Protein AF-A0A9E8SNT6-F1 (afdb_monomer_lite)

Sequence (184 aa):
MKIAIAFIGVIFMVTSCISKSTNTSATDSSVKSVKPQARSYIMYTDIEPDIDPFIEVKGITEKDIRHLFEKMLVADQQYRDSLYNGNKNNEAFYSKKISVNDEANLIILDKIVQEFGWPEISVFGAKAAETSWLIVWHQRGRRHILCKYFDLMESAVARKEMNAASFNHIKVAVEQLSPDQIAY

Radius of gyration: 20.11 Å; chains: 1; bounding box: 39×75×56 Å

Secondary structure (DSSP, 8-state):
------------------------------------THHHHGGG-SS--SS-TT---TT--HHHHHHHHHHHHHHHHTTHHHHHHS-GGGHHHHHHHHHHHHHHHHHHHHHHHHHH-S--HHHH-HHHHHHHHHHHHHTTT-HHHHHHHHHHHHHHHHTTSS-HHHHHHHHHHHHHS-TT----

Organism: NCBI:txid2910158

Structure (mmCIF, N/CA/C/O backbone):
data_AF-A0A9E8SNT6-F1
#
_entry.id   AF-A0A9E8SNT6-F1
#
loop_
_atom_site.group_PDB
_atom_site.id
_atom_site.type_symbol
_atom_site.label_atom_id
_atom_site.label_alt_id
_atom_site.label_comp_id
_atom_site.label_asym_id
_atom_site.label_entity_id
_atom_site.label_seq_id
_atom_site.pdbx_PDB_ins_code
_atom_site.Cartn_x
_atom_site.Cartn_y
_atom_site.Cartn_z
_atom_site.occupancy
_atom_site.B_iso_or_equiv
_atom_site.auth_seq_id
_atom_site.auth_comp_id
_atom_site.auth_asym_id
_atom_site.auth_atom_id
_atom_site.pdbx_PDB_model_num
ATOM 1 N N . MET A 1 1 ? -11.064 -62.447 -11.721 1.00 48.22 1 MET A N 1
ATOM 2 C CA . MET A 1 1 ? -9.878 -61.598 -11.481 1.00 48.22 1 MET A CA 1
ATOM 3 C C . MET A 1 1 ? -10.385 -60.245 -10.985 1.00 48.22 1 MET A C 1
ATOM 5 O O . MET A 1 1 ? -11.067 -59.574 -11.745 1.00 48.22 1 MET A O 1
ATOM 9 N N . LYS A 1 2 ? -10.224 -59.913 -9.695 1.00 42.22 2 LYS A N 1
ATOM 10 C CA . LYS A 1 2 ? -10.738 -58.660 -9.103 1.00 42.22 2 LYS A CA 1
ATOM 11 C C . LYS A 1 2 ? -9.611 -57.626 -9.105 1.00 42.22 2 LYS A C 1
ATOM 13 O O . LYS A 1 2 ? -8.595 -57.854 -8.460 1.00 42.22 2 LYS A O 1
ATOM 18 N N . ILE A 1 3 ? -9.779 -56.535 -9.848 1.00 44.25 3 ILE A N 1
ATOM 19 C CA . ILE A 1 3 ? -8.838 -55.410 -9.871 1.00 44.25 3 ILE A CA 1
ATOM 20 C C . ILE A 1 3 ? -9.193 -54.505 -8.691 1.00 44.25 3 ILE A C 1
ATOM 22 O O . ILE A 1 3 ? -10.263 -53.900 -8.670 1.00 44.25 3 ILE A O 1
ATOM 26 N N . ALA A 1 4 ? -8.321 -54.462 -7.686 1.00 48.59 4 ALA A N 1
ATOM 27 C CA . ALA A 1 4 ? -8.410 -53.503 -6.596 1.00 48.59 4 ALA A CA 1
ATOM 28 C C . ALA A 1 4 ? -7.788 -52.181 -7.064 1.00 48.59 4 ALA A C 1
ATOM 30 O O . ALA A 1 4 ? -6.590 -52.117 -7.335 1.00 48.59 4 ALA A O 1
ATOM 31 N N . ILE A 1 5 ? -8.608 -51.139 -7.189 1.00 49.25 5 ILE A N 1
ATOM 32 C CA . ILE A 1 5 ? -8.147 -49.777 -7.465 1.00 49.25 5 ILE A CA 1
ATOM 33 C C . ILE A 1 5 ? -7.774 -49.154 -6.119 1.00 49.25 5 ILE A C 1
ATOM 35 O O . ILE A 1 5 ? -8.644 -48.855 -5.302 1.00 49.25 5 ILE A O 1
ATOM 39 N N . ALA A 1 6 ? -6.475 -49.005 -5.873 1.00 51.78 6 ALA A N 1
ATOM 40 C CA . ALA A 1 6 ? -5.959 -48.292 -4.715 1.00 51.78 6 ALA A CA 1
ATOM 41 C C . ALA A 1 6 ? -6.064 -46.780 -4.966 1.00 51.78 6 ALA A C 1
ATOM 43 O O . ALA A 1 6 ? -5.367 -46.232 -5.818 1.00 51.78 6 ALA A O 1
ATOM 44 N N . PHE A 1 7 ? -6.944 -46.106 -4.225 1.00 49.66 7 PHE A N 1
ATOM 45 C CA . PHE A 1 7 ? -6.980 -44.647 -4.160 1.00 49.66 7 PHE A CA 1
ATOM 46 C C . PHE A 1 7 ? -5.803 -44.160 -3.310 1.00 49.66 7 PHE A C 1
ATOM 48 O O . PHE A 1 7 ? -5.824 -44.256 -2.084 1.00 49.66 7 PHE A O 1
ATOM 55 N N . ILE A 1 8 ? -4.769 -43.635 -3.963 1.00 54.78 8 ILE A N 1
ATOM 56 C CA . ILE A 1 8 ? -3.711 -42.872 -3.299 1.00 54.78 8 ILE A CA 1
ATOM 57 C C . ILE A 1 8 ? -4.274 -41.469 -3.060 1.00 54.78 8 ILE A C 1
ATOM 59 O O . ILE A 1 8 ? -4.281 -40.622 -3.951 1.00 54.78 8 ILE A O 1
ATOM 63 N N . GLY A 1 9 ? -4.814 -41.247 -1.862 1.00 41.91 9 GLY A N 1
ATOM 64 C CA . GLY A 1 9 ? -5.204 -39.919 -1.403 1.00 41.91 9 GLY A CA 1
ATOM 65 C C . GLY A 1 9 ? -3.958 -39.076 -1.151 1.00 41.91 9 GLY A C 1
ATOM 66 O O . GLY A 1 9 ? -3.258 -39.283 -0.164 1.00 41.91 9 GLY A O 1
ATOM 67 N N . VAL A 1 10 ? -3.672 -38.130 -2.044 1.00 51.41 10 VAL A N 1
ATOM 68 C CA . VAL A 1 10 ? -2.648 -37.105 -1.819 1.00 51.41 10 VAL A CA 1
ATOM 69 C C . VAL A 1 10 ? -3.236 -36.072 -0.859 1.00 51.41 10 VAL A C 1
ATOM 71 O O . VAL A 1 10 ? -4.054 -35.240 -1.247 1.00 51.41 10 VAL A O 1
ATOM 74 N N . ILE A 1 11 ? -2.852 -36.149 0.416 1.00 47.44 11 ILE A N 1
ATOM 75 C CA . ILE A 1 11 ? -3.156 -35.117 1.412 1.00 47.44 11 ILE A CA 1
ATOM 76 C C . ILE A 1 11 ? -2.253 -33.918 1.105 1.00 47.44 11 ILE A C 1
ATOM 78 O O . ILE A 1 11 ? -1.073 -33.914 1.453 1.00 47.44 11 ILE A O 1
ATOM 82 N N . PHE A 1 12 ? -2.798 -32.902 0.436 1.00 42.75 12 PHE A N 1
ATOM 83 C CA . PHE A 1 12 ? -2.152 -31.597 0.332 1.00 42.75 12 PHE A CA 1
ATOM 84 C C . PHE A 1 12 ? -2.195 -30.928 1.709 1.00 42.75 12 PHE A C 1
ATOM 86 O O . PHE A 1 12 ? -3.215 -30.382 2.126 1.00 42.75 12 PHE A O 1
ATOM 93 N N . MET A 1 13 ? -1.082 -31.005 2.438 1.00 44.78 13 MET A N 1
ATOM 94 C CA . MET A 1 13 ? -0.844 -30.199 3.633 1.00 44.78 13 MET A CA 1
ATOM 95 C C . MET A 1 13 ? -0.729 -28.737 3.191 1.00 44.78 13 MET A C 1
ATOM 97 O O . MET A 1 13 ? 0.344 -28.280 2.803 1.00 44.78 13 MET A O 1
ATOM 101 N N . VAL A 1 14 ? -1.843 -28.003 3.205 1.00 50.62 14 VAL A N 1
ATOM 102 C CA . VAL A 1 14 ? -1.821 -26.549 3.039 1.00 50.62 14 VAL A CA 1
ATOM 103 C C . VAL A 1 14 ? -1.159 -25.993 4.294 1.00 50.62 14 VAL A C 1
ATOM 105 O O . VAL A 1 14 ? -1.788 -25.886 5.347 1.00 50.62 14 VAL A O 1
ATOM 108 N N . THR A 1 15 ? 0.138 -25.696 4.217 1.00 58.16 15 THR A N 1
ATOM 109 C CA . THR A 1 15 ? 0.842 -24.960 5.268 1.00 58.16 15 THR A CA 1
ATOM 110 C C . THR A 1 15 ? 0.203 -23.580 5.345 1.00 58.16 15 THR A C 1
ATOM 112 O O . THR A 1 15 ? 0.517 -22.677 4.565 1.00 58.16 15 THR A O 1
ATOM 115 N N . SER A 1 16 ? -0.775 -23.467 6.240 1.00 64.88 16 SER A N 1
ATOM 116 C CA . SER A 1 16 ? -1.484 -22.230 6.541 1.00 64.88 16 SER A CA 1
ATOM 117 C C . SER A 1 16 ? -0.459 -21.168 6.939 1.00 64.88 16 SER A C 1
ATOM 119 O O . SER A 1 16 ? 0.622 -21.513 7.425 1.00 64.88 16 SER A O 1
ATOM 121 N N . CYS A 1 17 ? -0.754 -19.886 6.714 1.00 73.56 17 CYS A N 1
ATOM 122 C CA . CYS A 1 17 ? 0.030 -18.798 7.295 1.00 73.56 17 CYS A CA 1
ATOM 123 C C . CYS A 1 17 ? -0.090 -18.899 8.827 1.00 73.56 17 CYS A C 1
ATOM 125 O O . CYS A 1 17 ? -0.918 -18.239 9.434 1.00 73.56 17 CYS A O 1
ATOM 127 N N . ILE A 1 18 ? 0.671 -19.789 9.471 1.00 59.47 18 ILE A N 1
ATOM 128 C CA . ILE A 1 18 ? 0.693 -19.905 10.927 1.00 59.47 18 ILE A CA 1
ATOM 129 C C . ILE A 1 18 ? 1.534 -18.732 11.415 1.00 59.47 18 ILE A C 1
ATOM 131 O O . ILE A 1 18 ? 2.744 -18.844 11.619 1.00 59.47 18 ILE A O 1
ATOM 135 N N . SER A 1 19 ? 0.887 -17.579 11.557 1.00 50.50 19 SER A N 1
ATOM 136 C CA . SER A 1 19 ? 1.432 -16.476 12.324 1.00 50.50 19 SER A CA 1
ATOM 137 C C . SER A 1 19 ? 1.488 -16.939 13.777 1.00 50.50 19 SER A C 1
ATOM 139 O O . SER A 1 19 ? 0.461 -17.144 14.426 1.00 50.50 19 SER A O 1
ATOM 141 N N . LYS A 1 20 ? 2.691 -17.176 14.311 1.00 40.56 20 LYS A N 1
ATOM 142 C CA . LYS A 1 20 ? 2.868 -17.306 15.761 1.00 40.56 20 LYS A CA 1
ATOM 143 C C . LYS A 1 20 ? 2.614 -15.926 16.370 1.00 40.56 20 LYS A C 1
ATOM 145 O O . LYS A 1 20 ? 3.550 -15.173 16.608 1.00 40.56 20 LYS A O 1
ATOM 150 N N . SER A 1 21 ? 1.348 -15.596 16.604 1.00 38.59 21 SER A N 1
ATOM 151 C CA . SER A 1 21 ? 0.960 -14.465 17.439 1.00 38.59 21 SER A CA 1
ATOM 152 C C . SER A 1 21 ? 1.339 -14.791 18.884 1.00 3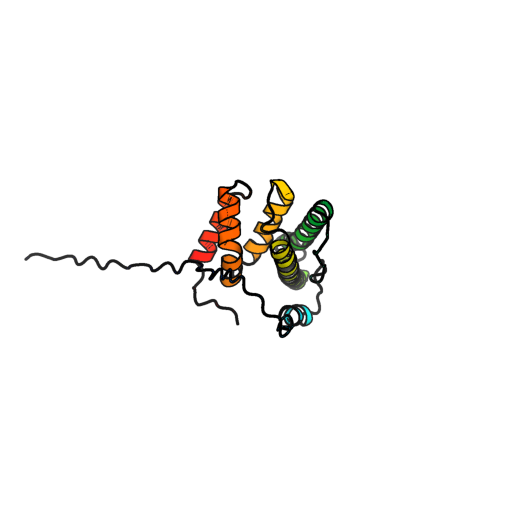8.59 21 SER A C 1
ATOM 154 O O . SER A 1 21 ? 0.591 -15.423 19.629 1.00 38.59 21 SER A O 1
ATOM 156 N N . THR A 1 22 ? 2.560 -14.438 19.279 1.00 35.16 22 THR A N 1
ATOM 157 C CA . THR A 1 22 ? 2.965 -14.441 20.684 1.00 35.16 22 THR A CA 1
ATOM 158 C C . THR A 1 22 ? 2.510 -13.140 21.324 1.00 35.16 22 THR A C 1
ATOM 160 O O . THR 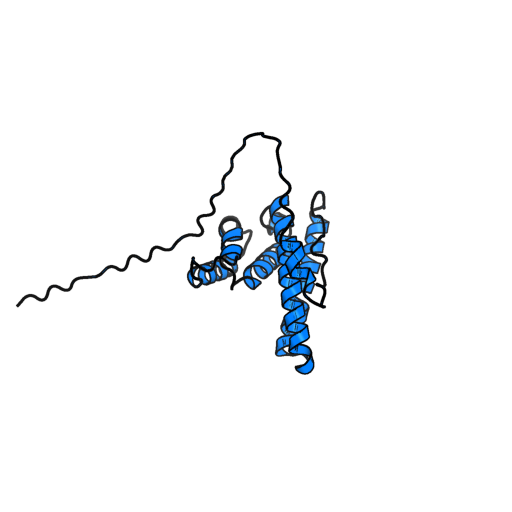A 1 22 ? 3.264 -12.172 21.389 1.00 35.16 22 THR A O 1
ATOM 163 N N . ASN A 1 23 ? 1.280 -13.131 21.835 1.00 38.69 23 ASN A N 1
ATOM 164 C CA . ASN A 1 23 ? 0.907 -12.219 22.910 1.00 38.69 23 ASN A CA 1
ATOM 165 C C . ASN A 1 23 ? 1.538 -12.733 24.210 1.00 38.69 23 ASN A C 1
ATOM 167 O O . ASN A 1 23 ? 0.916 -13.484 24.958 1.00 38.69 23 ASN A O 1
ATOM 171 N N . THR A 1 24 ? 2.781 -12.333 24.477 1.00 34.69 24 THR A N 1
ATOM 172 C CA . THR A 1 24 ? 3.388 -12.489 25.803 1.00 34.69 24 THR A CA 1
ATOM 173 C C . THR A 1 24 ? 3.426 -11.122 26.467 1.00 34.69 24 THR A C 1
ATOM 175 O O . THR A 1 24 ? 4.318 -10.315 26.224 1.00 34.69 24 THR A O 1
ATOM 178 N N . SER A 1 25 ? 2.439 -10.871 27.323 1.00 43.44 25 SER A N 1
ATOM 179 C CA . SER A 1 25 ? 2.520 -9.816 28.324 1.00 43.44 25 SER A CA 1
ATOM 180 C C . SER A 1 25 ? 3.479 -10.287 29.418 1.00 43.44 25 SER A C 1
ATOM 182 O O . SER A 1 25 ? 3.097 -11.064 30.288 1.00 43.44 25 SER A O 1
ATOM 184 N N . ALA A 1 26 ? 4.736 -9.857 29.349 1.00 37.62 26 ALA A N 1
ATOM 185 C CA . ALA A 1 26 ? 5.679 -9.926 30.457 1.00 37.62 26 ALA A CA 1
ATOM 186 C C . ALA A 1 26 ? 6.667 -8.763 30.337 1.00 37.62 26 ALA A C 1
ATOM 188 O O . ALA A 1 26 ? 7.419 -8.645 29.373 1.00 37.62 26 ALA A O 1
ATOM 189 N N . THR A 1 27 ? 6.616 -7.886 31.332 1.00 48.53 27 THR A N 1
ATOM 190 C CA . THR A 1 27 ? 7.602 -6.851 31.624 1.00 48.53 27 THR A CA 1
ATOM 191 C C . THR A 1 27 ? 8.991 -7.466 31.769 1.00 48.53 27 THR A C 1
ATOM 193 O O . THR A 1 27 ? 9.251 -8.127 32.771 1.00 48.53 27 THR A O 1
ATOM 196 N N . ASP A 1 28 ? 9.890 -7.198 30.824 1.00 37.09 28 ASP A N 1
ATOM 197 C CA . ASP A 1 28 ? 11.314 -7.098 31.134 1.00 37.09 28 ASP A CA 1
ATOM 198 C C . ASP A 1 28 ? 12.020 -6.113 30.193 1.00 37.09 28 ASP A C 1
ATOM 200 O O . ASP A 1 28 ? 11.870 -6.126 28.969 1.00 37.09 28 ASP A O 1
ATOM 204 N N . SER A 1 29 ? 12.754 -5.198 30.812 1.00 47.91 29 SER A N 1
ATOM 205 C CA . SER A 1 29 ? 13.362 -4.028 30.195 1.00 47.91 29 SER A CA 1
ATOM 206 C C . SER A 1 29 ? 14.777 -4.379 29.760 1.00 47.91 29 SER A C 1
ATOM 208 O O . SER A 1 29 ? 15.733 -4.181 30.499 1.00 47.91 29 SER A O 1
ATOM 210 N N . SER A 1 30 ? 14.921 -4.910 28.548 1.00 43.66 30 SER A N 1
ATOM 211 C CA . SER A 1 30 ? 16.228 -5.114 27.912 1.00 43.66 30 SER A CA 1
ATOM 212 C C . SER A 1 30 ? 16.068 -5.226 26.390 1.00 43.66 30 SER A C 1
ATOM 214 O O . SER A 1 30 ? 16.390 -6.242 25.767 1.00 43.66 30 SER A O 1
ATOM 216 N N . VAL A 1 31 ? 15.558 -4.165 25.760 1.00 38.88 31 VAL A N 1
ATOM 217 C CA . VAL A 1 31 ? 15.515 -4.064 24.296 1.00 38.88 31 VAL A CA 1
ATOM 218 C C . VAL A 1 31 ? 16.928 -3.780 23.786 1.00 38.88 31 VAL A C 1
ATOM 220 O O . VAL A 1 31 ? 17.384 -2.638 23.743 1.00 38.88 31 VAL A O 1
ATOM 223 N N . LYS A 1 32 ? 17.639 -4.832 23.369 1.00 38.97 32 LYS A N 1
ATOM 224 C CA . LYS A 1 32 ? 18.751 -4.677 22.426 1.00 38.97 32 LYS A CA 1
ATOM 225 C C . LYS A 1 32 ? 18.151 -4.145 21.128 1.00 38.97 32 LYS A C 1
ATOM 227 O O . LYS A 1 32 ? 17.368 -4.841 20.488 1.00 38.97 32 LYS A O 1
ATOM 232 N N . SER A 1 33 ? 18.487 -2.908 20.764 1.00 38.91 33 SER A N 1
ATOM 233 C CA . SER A 1 33 ? 18.000 -2.283 19.536 1.00 38.91 33 SER A CA 1
ATOM 234 C C . SER A 1 33 ? 18.447 -3.110 18.328 1.00 38.91 33 SER A C 1
ATOM 236 O O . SER A 1 33 ? 19.618 -3.083 17.935 1.00 38.91 33 SER A O 1
ATOM 238 N N . VAL A 1 34 ? 17.519 -3.852 17.735 1.00 40.34 34 VAL A N 1
ATOM 239 C CA . VAL A 1 34 ? 17.696 -4.423 16.403 1.00 40.34 34 VAL A CA 1
ATOM 240 C C . VAL A 1 34 ? 17.711 -3.237 15.439 1.00 40.34 34 VAL A C 1
ATOM 242 O O . VAL A 1 34 ? 16.699 -2.567 15.251 1.00 40.34 34 VAL A O 1
ATOM 245 N N . LYS A 1 35 ? 18.887 -2.904 14.893 1.00 39.03 35 LYS A N 1
ATOM 246 C CA . LYS A 1 35 ? 19.004 -1.872 13.854 1.00 39.03 35 LYS A CA 1
ATOM 247 C C . LYS A 1 35 ? 18.182 -2.311 12.627 1.00 39.03 35 LYS A C 1
ATOM 249 O O . LYS A 1 35 ? 18.279 -3.475 12.241 1.00 39.03 35 LYS A O 1
ATOM 254 N N . PRO A 1 36 ? 17.398 -1.417 12.002 1.00 42.53 36 PRO A N 1
ATOM 255 C CA . PRO A 1 36 ? 16.439 -1.807 10.976 1.00 42.53 36 PRO A CA 1
ATOM 256 C C . PRO A 1 36 ? 17.147 -2.194 9.670 1.00 42.53 36 PRO A C 1
ATOM 258 O O . PRO A 1 36 ? 17.808 -1.364 9.045 1.00 42.53 36 PRO A O 1
ATOM 261 N N . GLN A 1 37 ? 16.964 -3.446 9.234 1.00 49.28 37 GLN A N 1
ATOM 262 C CA . GLN A 1 37 ? 17.412 -3.971 7.931 1.00 49.28 37 GLN A CA 1
ATOM 263 C C . GLN A 1 37 ? 16.907 -3.133 6.738 1.00 49.28 37 GLN A C 1
ATOM 265 O O . GLN A 1 37 ? 17.594 -3.045 5.720 1.00 49.28 37 GLN A O 1
ATOM 270 N N . ALA A 1 38 ? 15.769 -2.444 6.885 1.00 45.94 38 ALA A N 1
ATOM 271 C CA . ALA A 1 38 ? 15.159 -1.607 5.848 1.00 45.94 38 ALA A CA 1
ATOM 272 C C . ALA A 1 38 ? 16.062 -0.462 5.347 1.00 45.94 38 ALA A C 1
ATOM 274 O O . ALA A 1 38 ? 15.957 -0.057 4.192 1.00 45.94 38 ALA A O 1
ATOM 275 N N . ARG A 1 39 ? 17.002 0.029 6.174 1.00 46.19 39 ARG A N 1
ATOM 276 C CA . ARG A 1 39 ? 17.916 1.114 5.772 1.00 46.19 39 ARG A CA 1
ATOM 277 C C . ARG A 1 39 ? 18.894 0.686 4.674 1.00 46.19 39 ARG A C 1
ATOM 279 O O . ARG A 1 39 ? 19.404 1.540 3.962 1.00 46.19 39 ARG A O 1
ATOM 286 N N . SER A 1 40 ? 19.169 -0.614 4.551 1.00 47.22 40 SER A N 1
ATOM 287 C CA . SER A 1 40 ? 20.153 -1.116 3.590 1.00 47.22 40 SER A CA 1
ATOM 288 C C . SER A 1 40 ? 19.606 -1.199 2.164 1.00 47.22 40 SER A C 1
ATOM 290 O O . SER A 1 40 ? 20.334 -0.861 1.246 1.00 47.22 40 SER A O 1
ATOM 292 N N . TYR A 1 41 ? 18.335 -1.562 1.954 1.00 51.00 41 TYR A N 1
ATOM 293 C CA . TYR A 1 41 ? 17.828 -1.861 0.606 1.00 51.00 41 TYR A CA 1
ATOM 294 C C . TYR A 1 41 ? 17.548 -0.607 -0.238 1.00 51.00 41 TYR A C 1
ATOM 296 O O . TYR A 1 41 ? 17.859 -0.576 -1.425 1.00 51.00 41 TYR A O 1
ATOM 304 N N . ILE A 1 42 ? 17.038 0.462 0.384 1.00 54.12 42 ILE A N 1
ATOM 305 C CA . ILE A 1 42 ? 16.725 1.727 -0.308 1.00 54.12 42 ILE A CA 1
ATOM 306 C C . ILE A 1 42 ? 18.003 2.510 -0.669 1.00 54.12 42 ILE A C 1
ATOM 308 O O . ILE A 1 42 ? 17.999 3.329 -1.580 1.00 54.12 42 ILE A O 1
ATOM 312 N N . MET A 1 43 ? 19.133 2.236 -0.006 1.00 50.03 43 MET A N 1
ATOM 313 C CA . MET A 1 43 ? 20.366 3.013 -0.186 1.00 50.03 43 MET A CA 1
ATOM 314 C C . MET A 1 43 ? 21.222 2.589 -1.397 1.00 50.03 43 MET A C 1
ATOM 316 O O . MET A 1 43 ? 22.184 3.281 -1.718 1.00 50.03 43 MET A O 1
ATOM 320 N N . TYR A 1 44 ? 20.898 1.479 -2.075 1.00 53.06 44 TYR A N 1
ATOM 321 C CA . TYR A 1 44 ? 21.673 0.965 -3.222 1.00 53.06 44 TYR A CA 1
ATOM 322 C C . TYR A 1 44 ? 21.107 1.351 -4.594 1.00 53.06 44 TYR A C 1
ATOM 324 O O . TYR A 1 44 ? 21.607 0.900 -5.625 1.00 53.06 44 TYR A O 1
ATOM 332 N N . THR A 1 45 ? 20.071 2.186 -4.639 1.00 64.06 45 THR A N 1
ATOM 333 C CA . THR A 1 45 ? 19.488 2.664 -5.891 1.00 64.06 45 THR A CA 1
ATOM 334 C C . THR A 1 45 ? 19.781 4.148 -6.084 1.00 64.06 45 THR A C 1
ATOM 336 O O . THR A 1 45 ? 19.409 4.946 -5.238 1.00 64.06 45 THR A O 1
ATOM 339 N N . ASP A 1 46 ? 20.324 4.552 -7.240 1.00 85.00 46 ASP A N 1
ATOM 340 C CA . ASP A 1 46 ? 20.463 5.981 -7.631 1.00 85.00 46 ASP A CA 1
ATOM 341 C C . ASP A 1 46 ? 19.122 6.721 -7.832 1.00 85.00 46 ASP A C 1
ATOM 343 O O . ASP A 1 46 ? 19.062 7.776 -8.459 1.00 85.00 46 ASP A O 1
ATOM 347 N N . ILE A 1 47 ? 18.016 6.119 -7.397 1.00 90.00 47 ILE A N 1
ATOM 348 C CA . ILE A 1 47 ? 16.661 6.618 -7.571 1.00 90.00 47 ILE A CA 1
ATOM 349 C C . ILE A 1 47 ? 15.984 6.574 -6.210 1.00 90.00 47 ILE A C 1
ATOM 351 O O . ILE A 1 47 ? 15.904 5.514 -5.590 1.00 90.00 47 ILE A O 1
ATOM 355 N N . GLU A 1 48 ? 15.487 7.725 -5.778 1.00 93.00 48 GLU A N 1
ATOM 356 C CA . GLU A 1 48 ? 14.760 7.885 -4.522 1.00 93.00 48 GLU A CA 1
ATOM 357 C C . GLU A 1 48 ? 13.257 7.600 -4.711 1.00 93.00 48 GLU A C 1
ATOM 359 O O . GLU A 1 48 ? 12.708 7.838 -5.802 1.00 93.00 48 GLU A O 1
ATOM 364 N N . PRO A 1 49 ? 12.565 7.092 -3.674 1.00 95.31 49 PRO A N 1
ATOM 365 C CA . PRO A 1 49 ? 11.110 7.009 -3.682 1.00 95.31 49 PRO A CA 1
ATOM 366 C C . PRO A 1 49 ? 10.476 8.408 -3.651 1.00 95.31 49 PRO A C 1
ATOM 368 O O . PRO A 1 49 ? 11.069 9.359 -3.150 1.00 95.31 49 PRO A O 1
ATOM 371 N N . ASP A 1 50 ? 9.253 8.545 -4.164 1.00 96.50 50 ASP A N 1
ATOM 372 C CA . ASP A 1 50 ? 8.513 9.827 -4.131 1.00 96.50 50 ASP A CA 1
ATOM 373 C C . ASP A 1 50 ? 7.877 10.134 -2.776 1.00 96.50 50 ASP A C 1
ATOM 375 O O . ASP A 1 50 ? 7.321 11.213 -2.565 1.00 96.50 50 ASP A O 1
ATOM 379 N N . ILE A 1 51 ? 7.925 9.168 -1.865 1.00 94.94 51 ILE A N 1
ATOM 380 C CA . ILE A 1 51 ? 7.426 9.290 -0.508 1.00 94.94 51 ILE A CA 1
ATOM 381 C C . ILE A 1 51 ? 8.529 8.891 0.463 1.00 94.94 51 ILE A C 1
ATOM 383 O O . ILE A 1 51 ? 9.218 7.893 0.254 1.00 94.94 51 ILE A O 1
ATOM 387 N N . ASP A 1 52 ? 8.701 9.685 1.519 1.00 95.62 52 ASP A N 1
ATOM 388 C CA . ASP A 1 52 ? 9.706 9.417 2.541 1.00 95.62 52 ASP A CA 1
ATOM 389 C C . ASP A 1 52 ? 9.310 8.169 3.359 1.00 95.62 52 ASP A C 1
ATOM 391 O O . ASP A 1 52 ? 8.336 8.217 4.119 1.00 95.62 52 ASP A O 1
ATOM 395 N N . PRO A 1 53 ? 10.053 7.049 3.259 1.00 94.50 53 PRO A N 1
ATOM 396 C CA . PRO A 1 53 ? 9.752 5.837 4.022 1.00 94.50 53 PRO A CA 1
ATOM 397 C C . PRO A 1 53 ? 9.956 6.028 5.537 1.00 94.50 53 PRO A C 1
ATOM 399 O O . PRO A 1 53 ? 9.516 5.211 6.356 1.00 94.50 53 PRO A O 1
ATOM 402 N N . PHE A 1 54 ? 10.634 7.102 5.947 1.00 94.19 54 PHE A N 1
ATOM 403 C CA . PHE A 1 54 ? 10.968 7.394 7.335 1.00 94.19 54 PHE A CA 1
ATOM 404 C C . PHE A 1 54 ? 9.959 8.304 8.036 1.00 94.19 54 PHE A C 1
ATOM 406 O O . PHE A 1 54 ? 10.175 8.610 9.205 1.00 94.19 54 PHE A O 1
ATOM 413 N N . ILE A 1 55 ? 8.821 8.623 7.408 1.00 94.31 55 ILE A N 1
ATOM 414 C CA . ILE A 1 55 ? 7.715 9.325 8.074 1.00 94.31 55 ILE A CA 1
ATOM 415 C C . ILE A 1 55 ? 7.345 8.596 9.377 1.00 94.31 55 ILE A C 1
ATOM 417 O O . ILE A 1 55 ? 7.115 7.381 9.394 1.00 94.31 55 ILE A O 1
ATOM 421 N N . GLU A 1 56 ? 7.331 9.342 10.478 1.00 95.00 56 GLU A N 1
ATOM 422 C CA . GLU A 1 56 ? 6.857 8.882 11.782 1.00 95.00 56 GLU A CA 1
ATOM 423 C C . GLU A 1 56 ? 5.334 8.968 11.810 1.00 95.00 56 GLU A C 1
ATOM 425 O O . GLU A 1 56 ? 4.783 10.004 11.463 1.00 95.00 56 GLU A O 1
ATOM 430 N N . VAL A 1 57 ? 4.649 7.897 12.215 1.00 95.12 57 VAL A N 1
ATOM 431 C CA . VAL A 1 57 ? 3.170 7.861 12.253 1.00 95.12 57 VAL A CA 1
ATOM 432 C C . VAL A 1 57 ? 2.602 8.021 13.661 1.00 95.12 57 VAL A C 1
ATOM 434 O O . VAL A 1 57 ? 1.404 8.235 13.833 1.00 95.12 57 VAL A O 1
ATOM 437 N N . LYS A 1 58 ? 3.460 7.932 14.678 1.00 94.06 58 LYS A N 1
ATOM 438 C CA . LYS A 1 58 ? 3.058 7.993 16.079 1.00 94.06 58 LYS A CA 1
ATOM 439 C C . LYS A 1 58 ? 2.502 9.372 16.424 1.00 94.06 58 LYS A C 1
ATOM 441 O O . LYS A 1 58 ? 3.170 10.384 16.222 1.00 94.06 58 LYS A O 1
ATOM 446 N N . GLY A 1 59 ? 1.299 9.401 16.995 1.00 92.19 59 GLY A N 1
ATOM 447 C CA . GLY A 1 59 ? 0.631 10.646 17.390 1.00 92.19 59 GLY A CA 1
ATOM 448 C C . GLY A 1 59 ? 0.109 11.496 16.224 1.00 92.19 59 GLY A C 1
ATOM 449 O O . GLY A 1 59 ? -0.295 12.637 16.448 1.00 92.19 59 GLY A O 1
ATOM 450 N N . ILE A 1 60 ? 0.104 10.964 14.998 1.00 95.12 60 ILE A N 1
ATOM 451 C CA . ILE A 1 60 ? -0.535 11.604 13.844 1.00 95.12 60 ILE A CA 1
ATOM 452 C C . ILE A 1 60 ? -2.058 11.413 13.923 1.00 95.12 60 ILE A C 1
ATOM 454 O O . ILE A 1 60 ? -2.548 10.378 14.370 1.00 95.12 60 ILE A O 1
ATOM 458 N N . THR A 1 61 ? -2.826 12.419 13.495 1.00 97.12 61 THR A N 1
ATOM 459 C CA . THR A 1 61 ? -4.294 12.349 13.500 1.00 97.12 61 THR A CA 1
ATOM 460 C C . THR A 1 61 ? -4.831 11.443 12.389 1.00 97.12 61 THR A C 1
ATOM 462 O O . THR A 1 61 ? -4.212 11.299 11.336 1.00 97.12 61 THR A O 1
ATOM 465 N N . GLU A 1 62 ? -6.042 10.900 12.551 1.00 96.25 62 GLU A N 1
ATOM 466 C CA . GLU A 1 62 ? -6.696 10.110 11.492 1.00 96.25 62 GLU A CA 1
ATOM 467 C C . GLU A 1 62 ? -6.800 10.875 10.164 1.00 96.25 62 GLU A C 1
ATOM 469 O O . GLU A 1 62 ? -6.624 10.303 9.090 1.00 96.25 62 GLU A O 1
ATOM 474 N N . LYS A 1 63 ? -7.051 12.189 10.226 1.00 97.25 63 LYS A N 1
ATOM 475 C CA . LYS A 1 63 ? -7.125 13.059 9.046 1.00 97.25 63 LYS A 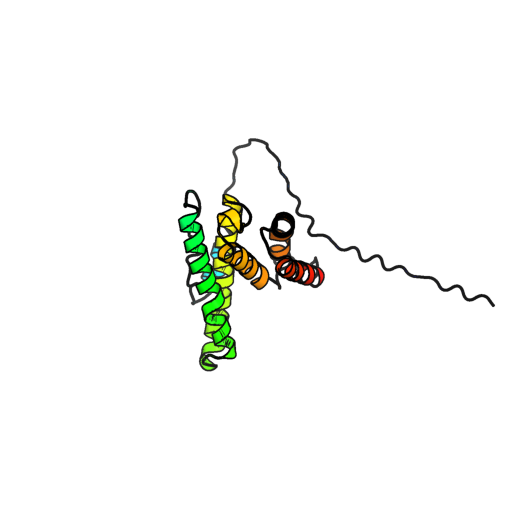CA 1
ATOM 476 C C . LYS A 1 63 ? -5.794 13.107 8.295 1.00 97.25 63 LYS A C 1
ATOM 478 O O . LYS A 1 63 ? -5.781 13.038 7.067 1.00 97.25 63 LYS A O 1
ATOM 483 N N . ASP A 1 64 ? -4.691 13.213 9.021 1.00 97.94 64 ASP A N 1
ATOM 484 C CA . ASP A 1 64 ? -3.358 13.270 8.428 1.00 97.94 64 ASP A CA 1
ATOM 485 C C . ASP A 1 64 ? -2.936 11.899 7.880 1.00 97.94 64 ASP A C 1
ATOM 487 O O . ASP A 1 64 ? -2.347 11.834 6.802 1.00 97.94 64 ASP A O 1
ATOM 491 N N . ILE A 1 65 ? -3.322 10.796 8.537 1.00 98.12 65 ILE A N 1
ATOM 492 C CA . ILE A 1 65 ? -3.142 9.436 8.000 1.00 98.12 65 ILE A CA 1
ATOM 493 C C . ILE A 1 65 ? -3.937 9.240 6.702 1.00 98.12 65 ILE A C 1
ATOM 495 O O . ILE A 1 65 ? -3.414 8.688 5.735 1.00 98.12 65 ILE A O 1
ATOM 499 N N . ARG A 1 66 ? -5.174 9.745 6.619 1.00 98.25 66 ARG A N 1
ATOM 500 C CA . ARG A 1 66 ? -5.956 9.720 5.368 1.00 98.25 66 ARG A CA 1
ATOM 501 C C . ARG A 1 66 ? -5.231 10.452 4.241 1.00 98.25 66 ARG A C 1
ATOM 503 O O . ARG A 1 66 ? -5.148 9.930 3.133 1.00 98.25 66 ARG A O 1
ATOM 510 N N . HIS A 1 67 ? -4.667 11.623 4.527 1.00 98.06 67 HIS A N 1
ATOM 511 C CA . HIS A 1 67 ? -3.883 12.366 3.543 1.00 98.06 67 HIS A CA 1
ATOM 512 C C . HIS A 1 67 ? -2.574 11.649 3.168 1.00 98.06 67 HIS A C 1
ATOM 514 O O . HIS A 1 67 ? -2.151 11.677 2.012 1.00 98.06 67 HIS A O 1
ATOM 520 N N . LEU A 1 68 ? -1.944 10.956 4.119 1.00 98.44 68 LEU A N 1
ATOM 521 C CA . LEU A 1 68 ? -0.784 10.114 3.847 1.00 98.44 68 LEU A CA 1
ATOM 522 C C . LEU A 1 68 ? -1.134 8.984 2.868 1.00 98.44 68 LEU A C 1
ATOM 524 O O . LEU A 1 68 ? -0.406 8.797 1.896 1.00 98.44 68 LEU A O 1
ATOM 528 N N . PHE A 1 69 ? -2.281 8.314 3.031 1.00 98.69 69 PHE A N 1
ATOM 529 C CA . PHE A 1 69 ? -2.748 7.305 2.071 1.00 98.69 69 PHE A CA 1
ATOM 530 C C . PHE A 1 69 ? -2.960 7.860 0.660 1.00 98.69 69 PHE A C 1
ATOM 532 O O . PHE A 1 69 ? -2.666 7.175 -0.316 1.00 98.69 69 PHE A O 1
ATOM 539 N N . GLU A 1 70 ? -3.421 9.104 0.517 1.00 98.38 70 GLU A N 1
ATOM 540 C CA . GLU A 1 70 ? -3.532 9.737 -0.803 1.00 98.38 70 GLU A CA 1
ATOM 541 C C . GLU A 1 70 ? -2.166 9.878 -1.481 1.00 98.38 70 GLU A C 1
ATOM 543 O O . GLU A 1 70 ? -2.043 9.592 -2.672 1.00 98.38 70 GLU A O 1
ATOM 548 N N . LYS A 1 71 ? -1.135 10.268 -0.723 1.00 98.44 71 LYS A N 1
ATOM 549 C CA . LYS A 1 71 ? 0.242 10.356 -1.227 1.00 98.44 71 LYS A CA 1
ATOM 550 C C . LYS A 1 71 ? 0.811 8.983 -1.563 1.00 98.44 71 LYS A C 1
ATOM 552 O O . LYS A 1 71 ? 1.412 8.828 -2.622 1.00 98.44 71 LYS A O 1
ATOM 557 N N . MET A 1 72 ? 0.583 7.994 -0.698 1.00 98.50 72 MET A N 1
ATOM 558 C CA . MET A 1 72 ? 1.005 6.610 -0.929 1.00 98.50 72 MET A CA 1
ATOM 559 C C . MET A 1 72 ? 0.398 6.058 -2.222 1.00 98.50 72 MET A C 1
ATOM 561 O O . MET A 1 72 ? 1.117 5.470 -3.026 1.00 98.50 72 MET A O 1
ATOM 565 N N . LEU A 1 73 ? -0.894 6.310 -2.470 1.00 98.25 73 LEU A N 1
ATOM 566 C CA . LEU A 1 73 ? -1.573 5.887 -3.697 1.00 98.25 73 LEU A CA 1
ATOM 567 C C . LEU A 1 73 ? -0.984 6.548 -4.949 1.00 98.25 73 LEU A C 1
ATOM 569 O O . LEU A 1 73 ? -0.792 5.881 -5.963 1.00 98.25 73 LEU A O 1
ATOM 573 N N . VAL A 1 74 ? -0.685 7.851 -4.892 1.00 97.62 74 VAL A N 1
ATOM 574 C CA . VAL A 1 74 ? -0.036 8.552 -6.011 1.00 97.62 74 VAL A CA 1
ATOM 575 C C . VAL A 1 74 ? 1.336 7.941 -6.297 1.00 97.62 74 VAL A C 1
ATOM 577 O O . VAL A 1 74 ? 1.612 7.598 -7.446 1.00 97.62 74 VAL A O 1
ATOM 580 N N . ALA A 1 75 ? 2.162 7.745 -5.265 1.00 96.81 75 ALA A N 1
ATOM 581 C CA . ALA A 1 75 ? 3.480 7.129 -5.408 1.00 96.81 75 ALA A CA 1
ATOM 582 C C . ALA A 1 75 ? 3.394 5.696 -5.970 1.00 96.81 75 ALA A C 1
ATOM 584 O O . ALA A 1 75 ? 4.202 5.322 -6.822 1.00 96.81 75 ALA A O 1
ATOM 585 N N . ASP A 1 76 ? 2.396 4.922 -5.539 1.00 95.25 76 ASP A N 1
ATOM 586 C CA . ASP A 1 76 ? 2.159 3.543 -5.973 1.00 95.25 76 ASP A CA 1
ATOM 587 C C . ASP A 1 76 ? 1.741 3.445 -7.450 1.00 95.25 76 ASP A C 1
ATOM 589 O O . ASP A 1 76 ? 2.207 2.562 -8.169 1.00 95.25 76 ASP A O 1
ATOM 593 N N . GLN A 1 77 ? 0.874 4.343 -7.928 1.00 94.94 77 GLN A N 1
ATOM 594 C CA . GLN A 1 77 ? 0.234 4.197 -9.242 1.00 94.94 77 GLN A CA 1
ATOM 595 C C . GLN A 1 77 ? 0.918 4.978 -10.372 1.00 94.94 77 GLN A C 1
ATOM 597 O O . GLN A 1 77 ? 0.903 4.519 -11.515 1.00 94.94 77 GLN A O 1
ATOM 602 N N . GLN A 1 78 ? 1.551 6.124 -10.091 1.00 94.31 78 GLN A N 1
ATOM 603 C CA . GLN A 1 78 ? 1.910 7.108 -11.129 1.00 94.31 78 GLN A CA 1
ATOM 604 C C . GLN A 1 78 ? 2.821 6.591 -12.262 1.00 94.31 78 GLN A C 1
ATOM 606 O O . GLN A 1 78 ? 2.763 7.098 -13.382 1.00 94.31 78 GLN A O 1
ATOM 611 N N . TYR A 1 79 ? 3.641 5.566 -12.013 1.00 94.69 79 TYR A N 1
ATOM 612 C CA . TYR A 1 79 ? 4.535 4.998 -13.033 1.00 94.69 79 TYR A CA 1
ATOM 613 C C . TYR A 1 79 ? 4.029 3.703 -13.662 1.00 94.69 79 TYR A C 1
ATOM 615 O O . TYR A 1 79 ? 4.592 3.265 -14.667 1.00 94.69 79 TYR A O 1
ATOM 623 N N . ARG A 1 80 ? 2.971 3.087 -13.123 1.00 94.31 80 ARG A N 1
ATOM 624 C CA . ARG A 1 80 ? 2.471 1.796 -13.619 1.00 94.31 80 ARG A CA 1
ATOM 625 C C . ARG A 1 80 ? 1.905 1.926 -15.030 1.00 94.31 80 ARG A C 1
ATOM 627 O O . ARG A 1 80 ? 2.275 1.145 -15.903 1.00 94.31 80 ARG A O 1
ATOM 634 N N . ASP A 1 81 ? 1.134 2.979 -15.289 1.00 91.12 81 ASP A N 1
ATOM 635 C CA . ASP A 1 81 ? 0.640 3.293 -16.637 1.00 91.12 81 ASP A CA 1
ATOM 636 C C . ASP A 1 81 ? 1.781 3.616 -17.609 1.00 91.12 81 ASP A C 1
ATOM 638 O O . ASP A 1 81 ? 1.705 3.298 -18.799 1.00 91.12 81 ASP A O 1
ATOM 642 N N . SER A 1 82 ? 2.876 4.190 -17.100 1.00 91.19 82 SER A N 1
ATOM 643 C CA . SER A 1 82 ? 4.040 4.559 -17.910 1.00 91.19 82 SER A CA 1
ATOM 644 C C . SER A 1 82 ? 4.800 3.343 -18.456 1.00 91.19 82 SER A C 1
ATOM 646 O O . SER A 1 82 ? 5.438 3.459 -19.500 1.00 91.19 82 SER A O 1
ATOM 648 N N . LEU A 1 83 ? 4.696 2.163 -17.831 1.00 89.38 83 LEU A N 1
ATOM 649 C CA . LEU A 1 83 ? 5.275 0.930 -18.384 1.00 89.38 83 LEU A CA 1
ATOM 650 C C . LEU A 1 83 ? 4.602 0.512 -19.697 1.00 89.38 83 LEU A C 1
ATOM 652 O O . LEU A 1 83 ? 5.265 0.041 -20.625 1.00 89.38 83 LEU A O 1
ATOM 656 N N . TYR A 1 84 ? 3.289 0.707 -19.805 1.00 87.62 84 TYR A N 1
ATOM 657 C CA . TYR A 1 84 ? 2.520 0.287 -20.976 1.00 87.62 84 TYR A CA 1
ATOM 658 C C . TYR A 1 84 ? 2.404 1.402 -22.011 1.00 87.62 84 TYR A C 1
ATOM 660 O O . TYR A 1 84 ? 2.670 1.163 -23.189 1.00 87.62 84 TYR A O 1
ATOM 668 N N . ASN A 1 85 ? 2.083 2.612 -21.551 1.00 92.12 85 ASN A N 1
ATOM 669 C CA . ASN A 1 85 ? 1.692 3.747 -22.388 1.00 92.12 85 ASN A CA 1
ATOM 670 C C . ASN A 1 85 ? 2.741 4.872 -22.431 1.00 92.12 85 ASN A C 1
ATOM 672 O O . ASN A 1 85 ? 2.574 5.837 -23.174 1.00 92.12 85 ASN A O 1
ATOM 676 N N . GLY A 1 86 ? 3.800 4.787 -21.620 1.00 90.75 86 GLY A N 1
ATOM 677 C CA . GLY A 1 86 ? 4.850 5.800 -21.549 1.00 90.75 86 GLY A CA 1
ATOM 678 C C . GLY A 1 86 ? 5.934 5.641 -22.615 1.00 90.75 86 GLY A C 1
ATOM 679 O O . GLY A 1 86 ? 5.889 4.777 -23.492 1.00 90.75 86 GLY A O 1
ATOM 680 N N . ASN A 1 87 ? 6.959 6.490 -22.521 1.00 94.81 87 ASN A N 1
ATOM 681 C CA . ASN A 1 87 ? 8.125 6.402 -23.394 1.00 94.81 87 ASN A CA 1
ATOM 682 C C . ASN A 1 87 ? 8.939 5.139 -23.063 1.00 94.81 87 ASN A C 1
ATOM 684 O O . ASN A 1 87 ? 9.513 5.042 -21.979 1.00 94.81 87 ASN A O 1
ATOM 688 N N . LYS A 1 88 ? 9.046 4.206 -24.016 1.00 94.19 88 LYS A N 1
ATOM 689 C CA . LYS A 1 88 ? 9.787 2.942 -23.854 1.00 94.19 88 LYS A CA 1
ATOM 690 C C . LYS A 1 88 ? 11.271 3.132 -23.530 1.00 94.19 88 LYS A C 1
ATOM 692 O O . LYS A 1 88 ? 11.846 2.305 -22.833 1.00 94.19 88 LYS A O 1
ATOM 697 N N . ASN A 1 89 ? 11.873 4.260 -23.913 1.00 96.25 89 ASN A N 1
ATOM 698 C CA . ASN A 1 89 ? 13.257 4.576 -23.541 1.00 96.25 89 ASN A CA 1
ATOM 699 C C . ASN A 1 89 ? 13.432 4.812 -22.028 1.00 96.25 89 ASN A C 1
ATOM 701 O O . ASN A 1 89 ? 14.548 4.732 -21.523 1.00 96.25 89 ASN A O 1
ATOM 705 N N . ASN A 1 90 ? 12.341 5.074 -21.301 1.00 94.94 90 ASN A N 1
ATOM 706 C CA . ASN A 1 90 ? 12.332 5.301 -19.857 1.00 94.94 90 ASN A CA 1
ATOM 707 C C . ASN A 1 90 ? 11.829 4.082 -19.060 1.00 94.94 90 ASN A C 1
ATOM 709 O O . ASN A 1 90 ? 11.656 4.179 -17.847 1.00 94.94 90 ASN A O 1
ATOM 713 N N . GLU A 1 91 ? 11.593 2.930 -19.695 1.00 94.12 91 GLU A N 1
ATOM 714 C CA . GLU A 1 91 ? 10.997 1.755 -19.040 1.00 94.12 91 GLU A CA 1
ATOM 715 C C . GLU A 1 91 ? 11.803 1.270 -17.823 1.00 94.12 91 GLU A C 1
ATOM 717 O O . GLU A 1 91 ? 11.229 0.959 -16.776 1.00 94.12 91 GLU A O 1
ATOM 722 N N . ALA A 1 92 ? 13.136 1.284 -17.920 1.00 93.56 92 ALA A N 1
ATOM 723 C CA . ALA A 1 92 ? 14.020 0.939 -16.807 1.00 93.56 92 ALA A CA 1
ATOM 724 C C . ALA A 1 92 ? 13.874 1.916 -15.626 1.00 93.56 92 ALA A C 1
ATOM 726 O O . ALA A 1 92 ? 13.852 1.496 -14.468 1.00 93.56 92 ALA A O 1
ATOM 727 N N . PHE A 1 93 ? 13.725 3.213 -15.914 1.00 94.00 93 PHE A N 1
ATOM 728 C CA . PHE A 1 93 ? 13.476 4.235 -14.899 1.00 94.00 93 PHE A CA 1
ATOM 729 C C . PHE A 1 93 ? 12.116 4.017 -14.226 1.00 94.00 93 PHE A C 1
ATOM 731 O O . PHE A 1 93 ? 12.053 3.965 -12.999 1.00 94.00 93 PHE A O 1
ATOM 738 N N . TYR A 1 94 ? 11.047 3.812 -15.003 1.00 95.12 94 TYR A N 1
ATOM 739 C CA . TYR A 1 94 ? 9.708 3.550 -14.463 1.00 95.12 94 TYR A CA 1
ATOM 740 C C . TYR A 1 94 ? 9.680 2.288 -13.599 1.00 95.12 94 TYR A C 1
ATOM 742 O O . TYR A 1 94 ? 9.150 2.318 -12.491 1.00 95.12 94 TYR A O 1
ATOM 750 N N . SER A 1 95 ? 10.315 1.207 -14.056 1.00 94.12 95 SER A N 1
ATOM 751 C CA . SER A 1 95 ? 10.409 -0.047 -13.300 1.00 94.12 95 SER A CA 1
ATOM 752 C C . SER A 1 95 ? 11.126 0.149 -11.963 1.00 94.12 95 SER A C 1
ATOM 754 O O . SER A 1 95 ? 10.651 -0.317 -10.927 1.00 94.12 95 SER A O 1
ATOM 756 N N . LYS A 1 96 ? 12.242 0.890 -11.959 1.00 94.50 96 LYS A N 1
ATOM 757 C CA . LYS A 1 96 ? 12.994 1.186 -10.733 1.00 94.50 96 LYS A CA 1
ATOM 758 C C . LYS A 1 96 ? 12.202 2.106 -9.796 1.00 94.50 96 LYS A C 1
ATOM 760 O O . LYS A 1 96 ? 12.189 1.839 -8.600 1.00 94.50 96 LYS A O 1
ATOM 765 N N . LYS A 1 97 ? 11.475 3.106 -10.320 1.00 95.19 97 LYS A N 1
ATOM 766 C CA . LYS A 1 97 ? 10.565 3.957 -9.528 1.00 95.19 97 LYS A CA 1
ATOM 767 C C . LYS A 1 97 ? 9.440 3.167 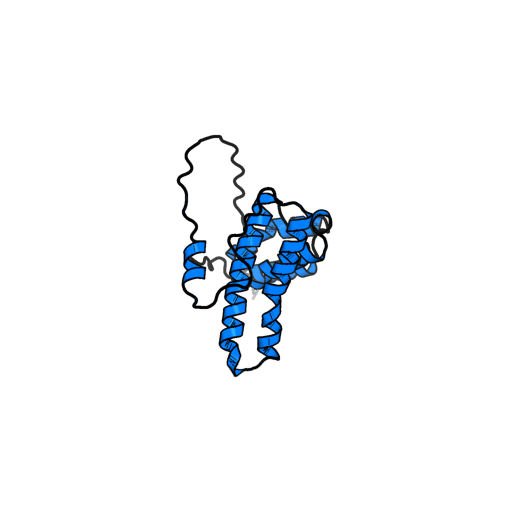-8.866 1.00 95.19 97 LYS A C 1
ATOM 769 O O . LYS A 1 97 ? 9.203 3.360 -7.679 1.00 95.19 97 LYS A O 1
ATOM 774 N N . ILE A 1 98 ? 8.793 2.259 -9.598 1.00 95.81 98 ILE A N 1
ATOM 775 C CA . ILE A 1 98 ? 7.765 1.371 -9.035 1.00 95.81 98 ILE A CA 1
ATOM 776 C C . ILE A 1 98 ? 8.361 0.560 -7.887 1.00 95.81 98 ILE A C 1
ATOM 778 O O . ILE A 1 98 ? 7.813 0.568 -6.793 1.00 95.81 98 ILE A O 1
ATOM 782 N N . SER A 1 99 ? 9.523 -0.064 -8.097 1.00 94.88 99 SER A N 1
ATOM 783 C CA . SER A 1 99 ? 10.156 -0.882 -7.060 1.00 94.88 99 SER A CA 1
ATOM 784 C C . SER A 1 99 ? 10.478 -0.094 -5.787 1.00 94.88 99 SER A C 1
ATOM 786 O O . SER A 1 99 ? 10.209 -0.591 -4.698 1.00 94.88 99 SER A O 1
ATOM 788 N N . VAL A 1 100 ? 11.052 1.113 -5.889 1.00 95.75 100 VAL A N 1
ATOM 789 C CA . VAL A 1 100 ? 11.398 1.899 -4.689 1.00 95.75 100 VAL A CA 1
ATOM 790 C C . VAL A 1 100 ? 10.161 2.472 -3.993 1.00 95.75 100 VAL A C 1
ATOM 792 O O . VAL A 1 100 ? 10.136 2.526 -2.765 1.00 95.75 100 VAL A O 1
ATOM 795 N N . ASN A 1 101 ? 9.119 2.844 -4.745 1.00 96.94 101 ASN A N 1
ATOM 796 C CA . ASN A 1 101 ? 7.855 3.310 -4.170 1.00 96.94 101 ASN A CA 1
ATOM 797 C C . ASN A 1 101 ? 7.089 2.173 -3.484 1.00 96.94 101 ASN A C 1
ATOM 799 O O . ASN A 1 101 ? 6.523 2.396 -2.417 1.00 96.94 101 ASN A O 1
ATOM 803 N N . ASP A 1 102 ? 7.123 0.960 -4.039 1.00 96.94 102 ASP A N 1
ATOM 804 C CA . ASP A 1 102 ? 6.489 -0.223 -3.449 1.00 96.94 102 ASP A CA 1
ATOM 805 C C . ASP A 1 102 ? 7.117 -0.575 -2.095 1.00 96.94 102 ASP A C 1
ATOM 807 O O . ASP A 1 102 ? 6.398 -0.826 -1.127 1.00 96.94 102 ASP A O 1
ATOM 811 N N . GLU A 1 103 ? 8.448 -0.525 -1.991 1.00 96.38 103 GLU A N 1
ATOM 812 C CA . GLU A 1 103 ? 9.149 -0.726 -0.716 1.00 96.38 103 GLU A CA 1
ATOM 813 C C . GLU A 1 103 ? 8.879 0.417 0.275 1.00 96.38 103 GLU A C 1
ATOM 815 O O . GLU A 1 103 ? 8.607 0.164 1.450 1.00 96.38 103 GLU A O 1
ATOM 820 N N . ALA A 1 104 ? 8.909 1.676 -0.175 1.00 97.25 104 ALA A N 1
ATOM 821 C CA . ALA A 1 104 ? 8.650 2.817 0.701 1.00 97.25 104 ALA A CA 1
ATOM 822 C C . ALA A 1 104 ? 7.223 2.793 1.269 1.00 97.25 104 ALA A C 1
ATOM 824 O O . ALA A 1 104 ? 7.029 2.943 2.478 1.00 97.25 104 ALA A O 1
ATOM 825 N N . ASN A 1 105 ? 6.231 2.522 0.422 1.00 98.50 105 ASN A N 1
ATOM 826 C CA . ASN A 1 105 ? 4.842 2.370 0.837 1.00 98.50 105 ASN A CA 1
ATOM 827 C C . ASN A 1 105 ? 4.648 1.188 1.785 1.00 98.50 105 ASN A C 1
ATOM 829 O O . ASN A 1 105 ? 3.900 1.318 2.752 1.00 98.50 105 ASN A O 1
ATOM 833 N N . LEU A 1 106 ? 5.322 0.058 1.550 1.00 98.31 106 LEU A N 1
ATOM 834 C CA . LEU A 1 106 ? 5.252 -1.091 2.448 1.00 98.31 106 LEU A CA 1
ATOM 835 C C . LEU A 1 106 ? 5.789 -0.748 3.843 1.00 98.31 106 LEU A C 1
ATOM 837 O O . LEU A 1 106 ? 5.156 -1.110 4.831 1.00 98.31 106 LEU A O 1
ATOM 841 N N . ILE A 1 107 ? 6.912 -0.025 3.932 1.00 97.81 107 ILE A N 1
ATOM 842 C CA . ILE A 1 107 ? 7.486 0.430 5.211 1.00 97.81 107 ILE A CA 1
ATOM 843 C C . ILE A 1 107 ? 6.510 1.348 5.952 1.00 97.81 107 ILE A C 1
ATOM 845 O O . ILE A 1 107 ? 6.313 1.200 7.160 1.00 97.81 107 ILE A O 1
ATOM 849 N N . ILE A 1 108 ? 5.895 2.295 5.243 1.00 98.50 108 ILE A N 1
ATOM 850 C CA . ILE A 1 108 ? 4.927 3.225 5.832 1.00 98.50 108 ILE A CA 1
ATOM 851 C C . ILE A 1 108 ? 3.669 2.473 6.283 1.00 98.50 108 ILE A C 1
ATOM 853 O O . ILE A 1 108 ? 3.219 2.676 7.410 1.00 98.50 108 ILE A O 1
ATOM 857 N N . LEU A 1 109 ? 3.131 1.568 5.457 1.00 98.69 109 LEU A N 1
ATOM 858 C CA . LEU A 1 109 ? 1.974 0.743 5.814 1.00 98.69 109 LEU A CA 1
ATOM 859 C C . LEU A 1 109 ? 2.259 -0.094 7.062 1.00 98.69 109 LEU A C 1
ATOM 861 O O . LEU A 1 109 ? 1.414 -0.167 7.948 1.00 98.69 109 LEU A O 1
ATOM 865 N N . ASP A 1 110 ? 3.458 -0.665 7.169 1.00 98.25 110 ASP A N 1
ATOM 866 C CA . ASP A 1 110 ? 3.876 -1.437 8.337 1.00 98.25 110 ASP A CA 1
ATOM 867 C C . ASP A 1 110 ? 3.800 -0.617 9.627 1.00 98.25 110 ASP A C 1
ATOM 869 O O . ASP A 1 110 ? 3.337 -1.108 10.657 1.00 98.25 110 ASP A O 1
ATOM 873 N N . LYS A 1 111 ? 4.238 0.646 9.570 1.00 98.12 111 LYS A N 1
ATOM 874 C CA . LYS A 1 111 ? 4.151 1.576 10.699 1.00 98.12 111 LYS A CA 1
ATOM 875 C C . LYS A 1 111 ? 2.699 1.913 11.031 1.00 98.12 111 LYS A C 1
ATOM 877 O O . LYS A 1 111 ? 2.328 1.890 12.200 1.00 98.12 111 LYS A O 1
ATOM 882 N N . ILE A 1 112 ? 1.873 2.196 10.019 1.00 98.38 112 ILE A N 1
ATOM 883 C CA . ILE A 1 112 ? 0.444 2.489 10.213 1.00 98.38 112 ILE A CA 1
ATOM 884 C C . ILE A 1 112 ? -0.254 1.293 10.865 1.00 98.38 112 ILE A C 1
ATOM 886 O O . ILE A 1 112 ? -0.985 1.476 11.832 1.00 98.38 112 ILE A O 1
ATOM 890 N N . VAL A 1 113 ? 0.011 0.072 10.396 1.00 98.25 113 VAL A N 1
ATOM 891 C CA . VAL A 1 113 ? -0.585 -1.152 10.950 1.00 98.25 113 VAL A CA 1
ATOM 892 C C . VAL A 1 113 ? -0.140 -1.409 12.387 1.00 98.25 113 VAL A C 1
ATOM 894 O O . VAL A 1 113 ? -0.947 -1.858 13.197 1.00 98.25 113 VAL A O 1
ATOM 897 N N . GLN A 1 114 ? 1.111 -1.101 12.729 1.00 96.88 114 GLN A N 1
ATOM 898 C CA . GLN A 1 114 ? 1.600 -1.212 14.107 1.00 96.88 114 GLN A CA 1
ATOM 899 C C . GLN A 1 114 ? 0.930 -0.214 15.061 1.00 96.88 114 GLN A C 1
ATOM 901 O O . GLN A 1 114 ? 0.682 -0.567 16.210 1.00 96.88 114 GLN A O 1
ATOM 906 N N . GLU A 1 115 ? 0.641 1.004 14.602 1.00 97.06 115 GLU A N 1
ATOM 907 C CA . GLU A 1 115 ? 0.051 2.062 15.436 1.00 97.06 115 GLU A CA 1
ATOM 908 C C . GLU A 1 115 ? -1.485 1.979 15.501 1.00 97.06 115 GLU A C 1
ATOM 910 O O . GLU A 1 115 ? -2.070 2.159 16.566 1.00 97.06 115 GLU A O 1
ATOM 915 N N . PHE A 1 116 ? -2.148 1.687 14.378 1.00 96.06 116 PHE A N 1
ATOM 916 C CA . PHE A 1 116 ? -3.605 1.807 14.224 1.00 96.06 116 PHE A CA 1
ATOM 917 C C . PHE A 1 116 ? -4.317 0.493 13.868 1.00 96.06 116 PHE A C 1
ATOM 919 O O . PHE A 1 116 ? -5.546 0.456 13.837 1.00 96.06 116 PHE A O 1
ATOM 926 N N . GLY A 1 117 ? -3.584 -0.588 13.591 1.00 96.75 117 GLY A N 1
ATOM 927 C CA . GLY A 1 117 ? -4.149 -1.810 13.016 1.00 96.75 117 GLY A CA 1
ATOM 928 C C . GLY A 1 117 ? -4.400 -1.704 11.507 1.00 96.75 117 GLY A C 1
ATOM 929 O O . GLY A 1 117 ? -3.953 -0.770 10.839 1.00 96.75 117 GLY A O 1
ATOM 930 N N . TRP A 1 118 ? -5.088 -2.700 10.937 1.00 98.06 118 TRP A N 1
ATOM 931 C CA . TRP A 1 118 ? -5.407 -2.682 9.505 1.00 98.06 118 TRP A CA 1
ATOM 932 C C . TRP A 1 118 ? -6.249 -1.445 9.149 1.00 98.06 118 TRP A C 1
ATOM 934 O O . TRP A 1 118 ? -7.213 -1.166 9.858 1.00 98.06 118 TRP A O 1
ATOM 944 N N . PRO A 1 119 ? -5.944 -0.718 8.061 1.00 98.31 119 PRO A N 1
ATOM 945 C CA . PRO A 1 119 ? -6.707 0.470 7.693 1.00 98.31 119 PRO A CA 1
ATOM 946 C C . PRO A 1 119 ? -8.147 0.138 7.276 1.00 98.31 119 PRO A C 1
ATOM 948 O O . PRO A 1 119 ? -8.403 -0.378 6.189 1.00 98.31 119 PRO A O 1
ATOM 951 N N . GLU A 1 120 ? -9.092 0.442 8.163 1.00 98.00 120 GLU A N 1
ATOM 952 C CA . GLU A 1 120 ? -10.524 0.168 7.999 1.00 98.00 120 GLU A CA 1
ATOM 953 C C . GLU A 1 120 ? -11.253 1.292 7.244 1.00 98.00 120 GLU A C 1
ATOM 955 O O . GLU A 1 120 ? -10.892 2.472 7.325 1.00 98.00 120 GLU A O 1
ATOM 960 N N . ILE A 1 121 ? -12.324 0.937 6.528 1.00 98.56 121 ILE A N 1
ATOM 961 C CA . ILE A 1 121 ? -13.189 1.876 5.801 1.00 98.56 121 ILE A CA 1
ATOM 962 C C . ILE A 1 121 ? -13.843 2.852 6.782 1.00 98.56 121 ILE A C 1
ATOM 964 O O . ILE A 1 121 ? -13.899 4.051 6.502 1.00 98.56 121 ILE A O 1
ATOM 968 N N . SER A 1 122 ? -14.312 2.374 7.932 1.00 98.19 122 SER A N 1
ATOM 969 C CA . SER A 1 122 ? -14.952 3.212 8.950 1.00 98.19 122 SER A CA 1
ATOM 970 C C . SER A 1 122 ? -14.008 4.260 9.557 1.00 98.19 122 SER A C 1
ATOM 972 O O . SER A 1 122 ? -14.449 5.377 9.834 1.00 98.19 122 SER A O 1
ATOM 974 N N . VAL A 1 123 ? -12.709 3.959 9.681 1.00 97.56 123 VAL A N 1
ATOM 975 C CA . VAL A 1 123 ? -11.712 4.833 10.336 1.00 97.56 123 VAL A CA 1
ATOM 976 C C . VAL A 1 123 ? -10.954 5.719 9.350 1.00 97.56 123 VAL A C 1
ATOM 978 O O . VAL A 1 123 ? -10.776 6.910 9.601 1.00 97.56 123 VAL A O 1
ATOM 981 N N . PHE A 1 124 ? -10.539 5.181 8.200 1.00 97.94 124 PHE A N 1
ATOM 982 C CA . PHE A 1 124 ? -9.705 5.889 7.216 1.00 97.94 124 PHE A CA 1
ATOM 983 C C . PHE A 1 124 ? -10.370 6.044 5.839 1.00 97.94 124 PHE A C 1
ATOM 985 O O . PHE A 1 124 ? -9.890 6.795 4.988 1.00 97.94 124 PHE A O 1
ATOM 992 N N . GLY A 1 125 ? -11.550 5.459 5.630 1.00 98.06 125 GLY A N 1
ATOM 993 C CA . GLY A 1 125 ? -12.307 5.569 4.383 1.00 98.06 125 GLY A CA 1
ATOM 994 C C . GLY A 1 125 ? -11.916 4.520 3.344 1.00 98.06 125 GLY A C 1
ATOM 995 O O . GLY A 1 125 ? -10.835 3.935 3.385 1.00 98.06 125 GLY A O 1
ATOM 996 N N . ALA A 1 126 ? -12.803 4.313 2.366 1.00 97.88 126 ALA A N 1
ATOM 997 C CA . ALA A 1 126 ? -12.654 3.267 1.349 1.00 97.88 126 ALA A CA 1
ATOM 998 C C . ALA A 1 126 ? -11.331 3.354 0.576 1.00 97.88 126 ALA A C 1
ATOM 1000 O O . ALA A 1 126 ? -10.679 2.340 0.352 1.00 97.88 126 ALA A O 1
ATOM 1001 N N . LYS A 1 127 ? -10.897 4.575 0.244 1.00 98.06 127 LYS A N 1
ATOM 1002 C CA . LYS A 1 127 ? -9.648 4.816 -0.484 1.00 98.06 127 LYS A CA 1
ATOM 1003 C C . LYS A 1 127 ? -8.411 4.356 0.297 1.00 98.06 127 LYS A C 1
ATOM 1005 O O . LYS A 1 127 ? -7.494 3.803 -0.300 1.00 98.06 127 LYS A O 1
ATOM 1010 N N . ALA A 1 128 ? -8.379 4.550 1.617 1.00 98.38 128 ALA A N 1
ATOM 1011 C CA . ALA A 1 128 ? -7.266 4.108 2.460 1.00 98.38 128 ALA A CA 1
ATOM 1012 C C . ALA A 1 128 ? -7.218 2.577 2.583 1.00 98.38 128 ALA A C 1
ATOM 1014 O O . ALA A 1 128 ? -6.152 1.978 2.426 1.00 98.38 128 ALA A O 1
ATOM 1015 N N . ALA A 1 129 ? -8.376 1.944 2.792 1.00 98.44 129 ALA A N 1
ATOM 1016 C CA . ALA A 1 129 ? -8.497 0.487 2.833 1.00 98.44 129 ALA A CA 1
ATOM 1017 C C . ALA A 1 129 ? -8.073 -0.160 1.499 1.00 98.44 129 ALA A C 1
ATOM 1019 O O . ALA A 1 129 ? -7.302 -1.120 1.483 1.00 98.44 129 ALA A O 1
ATOM 1020 N N . GLU A 1 130 ? -8.508 0.406 0.368 1.00 98.44 130 GLU A N 1
ATOM 1021 C CA . GLU A 1 130 ? -8.102 -0.037 -0.971 1.00 98.44 130 GLU A CA 1
ATOM 1022 C C . GLU A 1 130 ? -6.600 0.161 -1.216 1.00 98.44 130 GLU A C 1
ATOM 1024 O O . GLU A 1 130 ? -5.928 -0.763 -1.671 1.00 98.44 130 GLU A O 1
ATOM 1029 N N . THR A 1 131 ? -6.053 1.327 -0.857 1.00 98.69 131 THR A N 1
ATOM 1030 C CA . THR A 1 131 ? -4.615 1.618 -0.999 1.00 98.69 131 THR A CA 1
ATOM 1031 C C . THR A 1 131 ? -3.773 0.627 -0.197 1.00 98.69 131 THR A C 1
ATOM 1033 O O . THR A 1 131 ? -2.760 0.134 -0.684 1.00 98.69 131 THR A O 1
ATOM 1036 N N . SER A 1 132 ? -4.219 0.271 1.008 1.00 98.69 132 SER A N 1
ATOM 1037 C CA . SER A 1 132 ? -3.532 -0.696 1.872 1.00 98.69 132 SER A CA 1
ATOM 1038 C C . SER A 1 132 ? -3.497 -2.088 1.248 1.00 98.69 132 SER A C 1
ATOM 1040 O O . SER A 1 132 ? -2.455 -2.742 1.241 1.00 98.69 132 SER A O 1
ATOM 1042 N N . TRP A 1 133 ? -4.609 -2.521 0.649 1.00 98.62 133 TRP A N 1
ATOM 1043 C CA . TRP A 1 133 ? -4.635 -3.757 -0.125 1.00 98.62 133 TRP A CA 1
ATOM 1044 C C . TRP A 1 133 ? -3.719 -3.698 -1.353 1.00 98.62 133 TRP A C 1
ATOM 1046 O O . TRP A 1 133 ? -2.973 -4.649 -1.566 1.00 98.62 133 TRP A O 1
ATOM 1056 N N . LEU A 1 134 ? -3.735 -2.610 -2.135 1.00 98.56 134 LEU A N 1
ATOM 1057 C CA . LEU A 1 134 ? -2.872 -2.455 -3.317 1.00 98.56 134 LEU A CA 1
ATOM 1058 C C . LEU A 1 134 ? -1.393 -2.604 -2.953 1.00 98.56 134 LEU A C 1
ATOM 1060 O O . LEU A 1 134 ? -0.684 -3.379 -3.590 1.00 98.56 134 LEU A O 1
ATOM 1064 N N . ILE A 1 135 ? -0.956 -1.945 -1.878 1.00 98.56 135 ILE A N 1
ATOM 1065 C CA . ILE A 1 135 ? 0.425 -2.022 -1.388 1.00 98.56 135 ILE A CA 1
ATOM 1066 C C . ILE A 1 135 ? 0.812 -3.470 -1.070 1.00 98.56 135 ILE A C 1
ATOM 1068 O O . ILE A 1 135 ? 1.867 -3.930 -1.504 1.00 98.56 135 ILE A O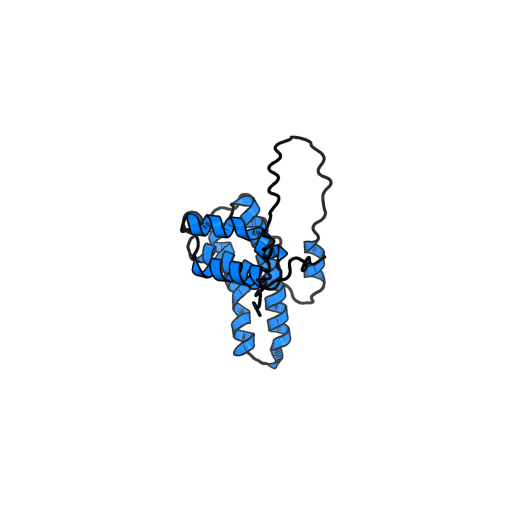 1
ATOM 1072 N N . VAL A 1 136 ? -0.043 -4.221 -0.365 1.00 98.44 136 VAL A N 1
ATOM 1073 C CA . VAL A 1 136 ? 0.219 -5.642 -0.070 1.00 98.44 136 VAL A CA 1
ATOM 1074 C C . VAL A 1 136 ? 0.162 -6.494 -1.343 1.00 98.44 136 VAL A C 1
ATOM 1076 O O . VAL A 1 136 ? 1.011 -7.360 -1.551 1.00 98.44 136 VAL A O 1
ATOM 1079 N N . TRP A 1 137 ? -0.799 -6.247 -2.233 1.00 98.00 137 TRP A N 1
ATOM 1080 C CA . TRP A 1 137 ? -0.961 -6.977 -3.490 1.00 98.00 137 TRP A CA 1
ATOM 1081 C C . TRP A 1 137 ? 0.223 -6.794 -4.444 1.00 98.00 137 TRP A C 1
ATOM 1083 O O . TRP A 1 137 ? 0.602 -7.725 -5.158 1.00 98.00 137 TRP A O 1
ATOM 1093 N N . HIS A 1 138 ? 0.865 -5.630 -4.450 1.00 96.75 138 HIS A N 1
ATOM 1094 C CA . HIS A 1 138 ? 2.080 -5.413 -5.235 1.00 96.75 138 HIS A CA 1
ATOM 1095 C C . HIS A 1 138 ? 3.271 -6.236 -4.728 1.00 96.75 138 HIS A C 1
ATOM 1097 O O . HIS A 1 138 ? 4.183 -6.534 -5.495 1.00 96.75 138 HIS A O 1
ATOM 1103 N N . GLN A 1 139 ? 3.181 -6.774 -3.509 1.00 96.06 139 GLN A N 1
ATOM 1104 C CA . GLN A 1 139 ? 4.113 -7.754 -2.953 1.00 96.06 139 GLN A CA 1
ATOM 1105 C C . GLN A 1 139 ? 3.703 -9.212 -3.239 1.00 96.06 139 GLN A C 1
ATOM 1107 O O . GLN A 1 139 ? 4.223 -10.128 -2.606 1.00 96.06 139 GLN A O 1
ATOM 1112 N N . ARG A 1 140 ? 2.810 -9.478 -4.207 1.00 94.81 140 ARG A N 1
ATOM 1113 C CA . ARG A 1 140 ? 2.298 -10.827 -4.551 1.00 94.81 140 ARG A CA 1
ATOM 1114 C C . ARG A 1 140 ? 3.341 -11.884 -4.933 1.00 94.81 140 ARG A C 1
ATOM 1116 O O . ARG A 1 140 ? 2.975 -13.036 -5.102 1.00 94.81 140 ARG A O 1
ATOM 1123 N N . GLY A 1 141 ? 4.610 -11.515 -5.100 1.00 93.06 141 GLY A N 1
ATOM 1124 C CA . GLY A 1 141 ? 5.726 -12.456 -5.270 1.00 93.06 141 GLY A CA 1
ATOM 1125 C C . GLY A 1 141 ? 6.444 -12.830 -3.965 1.00 93.06 141 GLY A C 1
ATOM 1126 O O . GLY A 1 141 ? 7.387 -13.614 -3.995 1.00 93.06 141 GLY A O 1
ATOM 1127 N N . ARG A 1 142 ? 6.044 -12.252 -2.82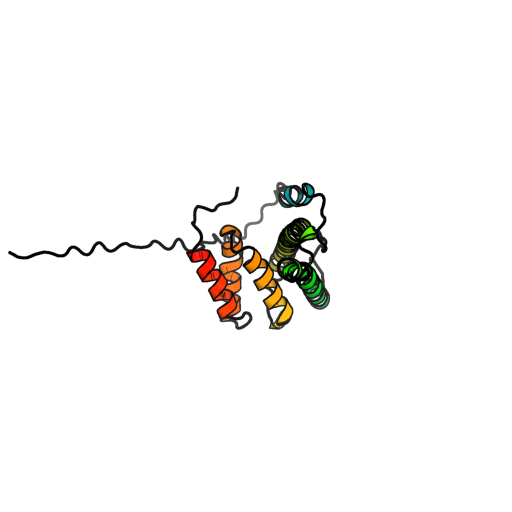4 1.00 92.62 142 ARG A N 1
ATOM 1128 C CA . ARG A 1 142 ? 6.733 -12.344 -1.528 1.00 92.62 142 ARG A CA 1
ATOM 1129 C C . ARG A 1 142 ? 5.792 -12.926 -0.478 1.00 92.62 142 ARG A C 1
ATOM 1131 O O . ARG A 1 142 ? 5.098 -12.200 0.235 1.00 92.62 142 ARG A O 1
ATOM 1138 N N . ARG A 1 143 ? 5.776 -14.261 -0.379 1.00 92.75 143 ARG A N 1
ATOM 1139 C CA . ARG A 1 143 ? 4.849 -15.015 0.485 1.00 92.75 143 ARG A CA 1
ATOM 1140 C C . ARG A 1 143 ? 4.865 -14.522 1.930 1.00 92.75 143 ARG A C 1
ATOM 1142 O O . ARG A 1 143 ? 3.806 -14.371 2.532 1.00 92.75 143 ARG A O 1
ATOM 1149 N N . HIS A 1 144 ? 6.050 -14.263 2.483 1.00 92.06 144 HIS A N 1
ATOM 1150 C CA . HIS A 1 144 ? 6.204 -13.824 3.871 1.00 92.06 144 HIS A CA 1
ATOM 1151 C C . HIS A 1 144 ? 5.503 -12.489 4.145 1.00 92.06 144 HIS A C 1
ATOM 1153 O O . HIS A 1 144 ? 4.917 -12.331 5.213 1.00 92.06 144 HIS A O 1
ATOM 1159 N N . ILE A 1 145 ? 5.495 -11.563 3.181 1.00 94.94 145 ILE A N 1
ATOM 1160 C CA . ILE A 1 145 ? 4.757 -10.301 3.304 1.00 94.94 145 ILE A CA 1
ATOM 1161 C C . ILE A 1 145 ? 3.256 -10.546 3.225 1.00 94.94 145 ILE A C 1
ATOM 1163 O O . ILE A 1 145 ? 2.524 -10.050 4.074 1.00 94.94 145 ILE A O 1
ATOM 1167 N N . LEU A 1 146 ? 2.787 -11.339 2.259 1.00 95.75 146 LEU A N 1
ATOM 1168 C CA . LEU A 1 146 ? 1.357 -11.647 2.157 1.00 95.75 146 LEU A CA 1
ATOM 1169 C C . LEU A 1 146 ? 0.833 -12.295 3.446 1.00 95.75 146 LEU A C 1
ATOM 1171 O O . LEU A 1 146 ? -0.191 -11.869 3.976 1.00 95.75 146 LEU A O 1
ATOM 1175 N N . CYS A 1 147 ? 1.567 -13.275 3.986 1.00 94.94 147 CYS A N 1
ATOM 1176 C CA . CYS A 1 147 ? 1.211 -13.934 5.241 1.00 94.94 147 CYS A CA 1
ATOM 1177 C C . CYS A 1 147 ? 1.240 -12.979 6.443 1.00 94.94 147 CYS A C 1
ATOM 1179 O O . CYS A 1 147 ? 0.416 -13.134 7.339 1.00 94.94 147 CYS A O 1
ATOM 1181 N N . LYS A 1 148 ? 2.136 -11.981 6.471 1.00 95.94 148 LYS A N 1
ATOM 1182 C CA . LYS A 1 148 ? 2.208 -10.993 7.561 1.00 95.94 148 LYS A CA 1
ATOM 1183 C C . LYS A 1 148 ? 0.888 -10.241 7.762 1.00 95.94 148 LYS A C 1
ATOM 1185 O O . LYS A 1 148 ? 0.524 -9.955 8.898 1.00 95.94 148 LYS A O 1
ATOM 1190 N N . TYR A 1 149 ? 0.179 -9.937 6.677 1.00 97.94 149 TYR A N 1
ATOM 1191 C CA . TYR A 1 149 ? -1.079 -9.184 6.711 1.00 97.94 149 TYR A CA 1
ATOM 1192 C C . TYR A 1 149 ? -2.327 -10.064 6.550 1.00 97.94 149 TYR A C 1
ATOM 1194 O O . TYR A 1 149 ? -3.440 -9.542 6.551 1.00 97.94 149 TYR A O 1
ATOM 1202 N N . PHE A 1 150 ? -2.167 -11.380 6.389 1.00 97.44 150 PHE A N 1
ATOM 1203 C CA . PHE A 1 150 ? -3.250 -12.277 5.985 1.00 97.44 150 PHE A CA 1
ATOM 1204 C C . PHE A 1 150 ? -4.426 -12.257 6.967 1.00 97.44 150 PHE A C 1
ATOM 1206 O O . PHE A 1 150 ? -5.541 -11.920 6.573 1.00 97.44 150 PHE A O 1
ATOM 1213 N N . ASP A 1 151 ? -4.160 -12.521 8.247 1.00 97.50 151 ASP A N 1
ATOM 1214 C CA . ASP A 1 151 ? -5.191 -12.594 9.291 1.00 97.50 151 ASP A CA 1
ATOM 1215 C C . ASP A 1 151 ? -5.870 -11.233 9.525 1.00 97.50 151 ASP A C 1
ATOM 1217 O O . ASP A 1 151 ? -7.062 -11.154 9.834 1.00 97.50 151 ASP A O 1
ATOM 1221 N N . LEU A 1 152 ? -5.118 -10.141 9.338 1.00 98.25 152 LEU A N 1
ATOM 1222 C CA . LEU A 1 152 ? -5.630 -8.773 9.429 1.00 98.25 152 LEU A CA 1
ATOM 1223 C C . LEU A 1 152 ? -6.637 -8.483 8.310 1.00 98.25 152 LEU A C 1
ATOM 1225 O O . LEU A 1 152 ? -7.730 -7.981 8.579 1.00 98.25 152 LEU A O 1
ATOM 1229 N N . MET A 1 153 ? -6.297 -8.843 7.069 1.00 98.44 153 MET A N 1
ATOM 1230 C CA . MET A 1 153 ? -7.191 -8.699 5.918 1.00 98.44 153 MET A CA 1
ATOM 1231 C C . MET A 1 153 ? -8.405 -9.630 6.016 1.00 98.44 153 MET A C 1
ATOM 1233 O O . MET A 1 153 ? -9.522 -9.198 5.730 1.00 98.44 153 MET A O 1
ATOM 1237 N N . GLU A 1 154 ? -8.226 -10.872 6.475 1.00 98.19 154 GLU A N 1
ATOM 1238 C CA . GLU A 1 154 ? -9.331 -11.811 6.711 1.00 98.19 154 GLU A CA 1
ATOM 1239 C C . GLU A 1 154 ? -10.332 -11.240 7.726 1.00 98.19 154 GLU A C 1
ATOM 1241 O O . GLU A 1 154 ? -11.541 -11.183 7.477 1.00 98.19 154 GLU A O 1
ATOM 1246 N N . SER A 1 155 ? -9.815 -10.721 8.841 1.00 98.12 155 SER A N 1
ATOM 1247 C CA . SER A 1 155 ? -10.616 -10.079 9.885 1.00 98.12 155 SER A CA 1
ATOM 1248 C C . SER A 1 155 ? -11.307 -8.803 9.389 1.00 98.12 155 SER A C 1
ATOM 1250 O O . SER A 1 155 ? -12.437 -8.511 9.788 1.00 98.12 155 SER A O 1
ATOM 1252 N N . ALA A 1 156 ? -10.662 -8.027 8.514 1.00 98.31 156 ALA A N 1
ATOM 1253 C CA . ALA A 1 156 ? -11.264 -6.846 7.898 1.00 98.31 156 ALA A CA 1
ATOM 1254 C C . ALA A 1 156 ? -12.423 -7.220 6.958 1.00 98.31 156 ALA A C 1
ATOM 1256 O O . ALA A 1 156 ? -13.480 -6.590 7.015 1.00 98.31 156 ALA A O 1
ATOM 1257 N N . VAL A 1 157 ? -12.288 -8.285 6.159 1.00 98.50 157 VAL A N 1
ATOM 1258 C CA . VAL A 1 157 ? -13.385 -8.804 5.320 1.00 98.50 157 VAL A CA 1
ATOM 1259 C C . VAL A 1 157 ? -14.563 -9.264 6.176 1.00 98.50 157 VAL A C 1
ATOM 1261 O O . VAL A 1 157 ? -15.704 -8.902 5.880 1.00 98.50 157 VAL A O 1
ATOM 1264 N N . ALA A 1 158 ? -14.310 -9.995 7.266 1.00 98.38 158 ALA A N 1
ATOM 1265 C CA . ALA A 1 158 ? -15.363 -10.442 8.183 1.00 98.38 158 ALA A CA 1
ATOM 1266 C C . ALA A 1 158 ? -16.160 -9.267 8.783 1.00 98.38 158 ALA A C 1
ATOM 1268 O O . ALA A 1 158 ? -17.373 -9.367 8.978 1.00 98.38 158 ALA A O 1
ATOM 1269 N N . ARG A 1 159 ? -15.495 -8.128 9.013 1.00 98.25 159 ARG A N 1
ATOM 1270 C CA . ARG A 1 159 ? -16.104 -6.883 9.507 1.00 98.25 159 ARG A CA 1
ATOM 1271 C C . ARG A 1 159 ? -16.665 -5.973 8.410 1.00 98.25 159 ARG A C 1
ATOM 1273 O O . ARG A 1 159 ? -17.232 -4.938 8.732 1.00 98.25 159 ARG A O 1
ATOM 1280 N N . LYS A 1 160 ? -16.575 -6.370 7.133 1.00 98.38 160 LYS A N 1
ATOM 1281 C CA . LYS A 1 160 ? -16.959 -5.564 5.955 1.00 98.38 160 LYS A CA 1
ATOM 1282 C C . LYS A 1 160 ? -16.148 -4.268 5.799 1.00 98.38 160 LYS A C 1
ATOM 1284 O O . LYS A 1 160 ? -16.598 -3.331 5.148 1.00 98.38 160 LYS A O 1
ATOM 1289 N N . GLU A 1 161 ? -14.937 -4.255 6.344 1.00 98.44 161 GLU A N 1
ATOM 1290 C CA . GLU A 1 161 ? -13.959 -3.164 6.257 1.00 98.44 161 GLU A CA 1
ATOM 1291 C C . GLU A 1 161 ? -12.952 -3.379 5.111 1.00 98.44 161 GLU A C 1
ATOM 1293 O O . GLU A 1 161 ? -12.010 -2.614 4.931 1.00 98.44 161 GLU A O 1
ATOM 1298 N N . MET A 1 162 ? -13.133 -4.442 4.324 1.00 97.81 162 MET A N 1
ATOM 1299 C CA . MET A 1 162 ? -12.354 -4.741 3.127 1.00 97.81 162 MET A CA 1
ATOM 1300 C C . MET A 1 162 ? -13.204 -5.538 2.132 1.00 97.81 162 MET A C 1
ATOM 1302 O O . MET A 1 162 ? -14.080 -6.318 2.512 1.00 97.81 162 MET A O 1
ATOM 1306 N N . ASN A 1 163 ? -12.937 -5.358 0.838 1.00 96.31 163 ASN A N 1
ATOM 1307 C CA . ASN A 1 163 ? -13.594 -6.114 -0.221 1.00 96.31 163 ASN A CA 1
ATOM 1308 C C . ASN A 1 163 ? -13.132 -7.590 -0.231 1.00 96.31 163 ASN A C 1
ATOM 1310 O O . ASN A 1 163 ? -11.936 -7.883 -0.274 1.00 96.31 163 ASN A O 1
ATOM 1314 N N . ALA A 1 164 ? -14.081 -8.530 -0.247 1.00 97.94 164 ALA A N 1
ATOM 1315 C CA . ALA A 1 164 ? -13.784 -9.965 -0.231 1.00 97.94 164 ALA A CA 1
ATOM 1316 C C . ALA A 1 164 ? -13.041 -10.461 -1.489 1.00 97.94 164 ALA A C 1
ATOM 1318 O O . ALA A 1 164 ? -12.214 -11.366 -1.391 1.00 97.94 164 ALA A O 1
ATOM 1319 N N . ALA A 1 165 ? -13.289 -9.870 -2.664 1.00 98.12 165 ALA A N 1
ATOM 1320 C CA . ALA A 1 165 ? -12.584 -10.222 -3.897 1.00 98.12 165 ALA A CA 1
ATOM 1321 C C . ALA A 1 165 ? -11.104 -9.811 -3.835 1.00 98.12 165 ALA A C 1
ATOM 1323 O O . ALA A 1 165 ? -10.234 -10.599 -4.203 1.00 98.12 165 ALA A O 1
ATOM 1324 N N . SER A 1 166 ? -10.810 -8.630 -3.278 1.00 97.94 166 SER A N 1
ATOM 1325 C CA . SER A 1 166 ? -9.438 -8.185 -2.995 1.00 97.94 166 SER A CA 1
ATOM 1326 C C . SER A 1 166 ? -8.693 -9.181 -2.100 1.00 97.94 166 SER A C 1
ATOM 1328 O O . SER A 1 166 ? -7.569 -9.578 -2.411 1.00 97.94 166 SER A O 1
ATOM 1330 N N . PHE A 1 167 ? -9.327 -9.662 -1.027 1.00 98.19 167 PHE A N 1
ATOM 1331 C CA . PHE A 1 167 ? -8.720 -10.677 -0.161 1.00 98.19 167 PHE A CA 1
ATOM 1332 C C . PHE A 1 167 ? -8.553 -12.031 -0.867 1.00 98.19 167 PHE A C 1
ATOM 1334 O O . PHE A 1 167 ? -7.530 -12.693 -0.699 1.00 98.19 167 PHE A O 1
ATOM 1341 N N . ASN A 1 168 ? -9.496 -12.422 -1.727 1.00 98.19 168 ASN A N 1
ATOM 1342 C CA . ASN A 1 168 ? -9.372 -13.651 -2.509 1.00 98.19 168 ASN A CA 1
ATOM 1343 C C . ASN A 1 168 ? -8.136 -13.637 -3.428 1.00 98.19 168 ASN A C 1
ATOM 1345 O O . ASN A 1 168 ? -7.482 -14.667 -3.576 1.00 98.19 168 ASN A O 1
ATOM 1349 N N . HIS A 1 169 ? -7.758 -12.482 -3.988 1.00 97.81 169 HIS A N 1
ATOM 1350 C CA . HIS A 1 169 ? -6.499 -12.357 -4.730 1.00 97.81 169 HIS A CA 1
ATOM 1351 C C . HIS A 1 169 ? -5.279 -12.678 -3.858 1.00 97.81 169 HIS A C 1
ATOM 1353 O O . HIS A 1 169 ? -4.401 -13.423 -4.293 1.00 97.81 169 HIS A O 1
ATOM 1359 N N . ILE A 1 170 ? -5.250 -12.185 -2.616 1.00 97.69 170 ILE A N 1
ATOM 1360 C CA . ILE A 1 170 ? -4.183 -12.504 -1.657 1.00 97.69 170 ILE A CA 1
ATOM 1361 C C . ILE A 1 170 ? -4.161 -14.000 -1.356 1.00 97.69 170 ILE A C 1
ATOM 1363 O O . ILE A 1 170 ? -3.096 -14.610 -1.407 1.00 97.69 170 ILE A O 1
ATOM 1367 N N . LYS A 1 171 ? -5.324 -14.602 -1.088 1.00 96.62 171 LYS A N 1
ATOM 1368 C CA . LYS A 1 171 ? -5.442 -16.035 -0.803 1.00 96.62 171 LYS A CA 1
ATOM 1369 C C . LYS A 1 171 ? -4.879 -16.893 -1.932 1.00 96.62 171 LYS A C 1
ATOM 1371 O O . LYS A 1 171 ? -4.029 -17.741 -1.678 1.00 96.62 171 LYS A O 1
ATOM 1376 N N . VAL A 1 172 ? -5.280 -16.612 -3.170 1.00 96.00 172 VAL A N 1
ATOM 1377 C CA . VAL A 1 172 ? -4.774 -17.320 -4.353 1.00 96.00 172 VAL A CA 1
ATOM 1378 C C . VAL A 1 172 ? -3.264 -17.133 -4.506 1.00 96.00 172 VAL A C 1
ATOM 1380 O O . VAL A 1 172 ? -2.555 -18.107 -4.746 1.00 96.00 172 VAL A O 1
ATOM 1383 N N . ALA A 1 173 ? -2.748 -15.911 -4.340 1.00 95.25 173 ALA A N 1
ATOM 1384 C CA . ALA A 1 173 ? -1.309 -15.667 -4.437 1.00 95.25 173 ALA A CA 1
ATOM 1385 C C . ALA A 1 173 ? -0.526 -16.420 -3.355 1.00 95.25 173 ALA A C 1
ATOM 1387 O O . ALA A 1 173 ? 0.485 -17.044 -3.658 1.00 95.25 173 ALA A O 1
ATOM 1388 N N . VAL A 1 174 ? -1.011 -16.438 -2.110 1.00 93.94 174 VAL A N 1
ATOM 1389 C CA . VAL A 1 174 ? -0.418 -17.263 -1.054 1.00 93.94 174 VAL A CA 1
ATOM 1390 C C . VAL A 1 174 ? -0.446 -18.736 -1.466 1.00 93.94 174 VAL A C 1
ATOM 1392 O O . VAL A 1 174 ? 0.585 -19.384 -1.410 1.00 93.94 174 VAL A O 1
ATOM 1395 N N . GLU A 1 175 ? -1.560 -19.291 -1.930 1.00 91.94 175 GLU A N 1
ATOM 1396 C CA . GLU A 1 175 ? -1.636 -20.710 -2.323 1.00 91.94 175 GLU A CA 1
ATOM 1397 C C . GLU A 1 175 ? -0.681 -21.091 -3.472 1.00 91.94 175 GLU A C 1
ATOM 1399 O O . GLU A 1 175 ? -0.206 -22.225 -3.521 1.00 91.94 175 GLU A O 1
ATOM 1404 N N . GLN A 1 176 ? -0.360 -20.153 -4.367 1.00 92.12 176 GLN A N 1
ATOM 1405 C CA . GLN A 1 176 ? 0.542 -20.374 -5.505 1.00 92.12 176 GLN A CA 1
ATOM 1406 C C . GLN A 1 176 ? 2.035 -20.282 -5.154 1.00 92.12 176 GLN A C 1
ATOM 1408 O O . GLN A 1 176 ? 2.872 -20.799 -5.895 1.00 92.12 176 GLN A O 1
ATOM 1413 N N . LEU A 1 177 ? 2.388 -19.619 -4.052 1.00 89.12 177 LEU A N 1
ATOM 1414 C CA . LEU A 1 177 ? 3.776 -19.411 -3.642 1.00 89.12 177 LEU A CA 1
ATOM 1415 C C . LEU A 1 177 ? 4.263 -20.537 -2.727 1.00 89.12 177 LEU A C 1
ATOM 1417 O O . LEU A 1 177 ? 3.599 -20.881 -1.744 1.00 89.12 177 LEU A O 1
ATOM 1421 N N . SER A 1 178 ? 5.464 -21.061 -2.995 1.00 82.12 178 SER A N 1
ATOM 1422 C CA . SER A 1 178 ? 6.061 -22.113 -2.163 1.00 82.12 178 SER A CA 1
ATOM 1423 C C . SER A 1 178 ? 6.275 -21.618 -0.722 1.00 82.12 178 SER A C 1
ATOM 1425 O O . SER A 1 178 ? 6.754 -20.494 -0.535 1.00 82.12 178 SER A O 1
ATOM 1427 N N . PRO A 1 179 ? 5.981 -22.437 0.307 1.00 75.56 179 PRO A N 1
ATOM 1428 C CA . PRO A 1 179 ? 6.306 -22.120 1.700 1.00 75.56 179 PRO A CA 1
ATOM 1429 C C . PRO A 1 179 ? 7.794 -21.822 1.924 1.00 75.56 179 PRO A C 1
ATOM 1431 O O . PRO A 1 179 ? 8.126 -21.024 2.797 1.00 75.56 179 PRO A O 1
ATOM 1434 N N . ASP A 1 180 ? 8.666 -22.401 1.093 1.00 71.38 180 ASP A N 1
ATOM 1435 C CA . ASP A 1 180 ? 10.122 -22.251 1.168 1.00 71.38 180 ASP A CA 1
ATOM 1436 C C . ASP A 1 180 ? 10.633 -20.936 0.555 1.00 71.38 180 ASP A C 1
ATOM 1438 O O . ASP A 1 180 ? 11.831 -20.660 0.598 1.00 71.38 180 ASP A O 1
ATOM 1442 N N . GLN A 1 181 ? 9.751 -20.086 0.008 1.00 64.38 181 GLN A N 1
ATOM 1443 C CA . GLN A 1 181 ? 10.088 -18.706 -0.367 1.00 64.38 181 GLN A CA 1
ATOM 1444 C C . GLN A 1 181 ? 10.217 -17.827 0.884 1.00 64.38 181 GLN A C 1
ATOM 1446 O O . GLN A 1 181 ? 9.496 -16.846 1.074 1.00 64.38 181 GLN A O 1
ATOM 1451 N N . ILE A 1 182 ? 11.151 -18.194 1.755 1.00 50.25 182 ILE A N 1
ATOM 1452 C CA . ILE A 1 182 ? 11.660 -17.340 2.815 1.00 50.25 182 ILE A CA 1
ATOM 1453 C C . ILE A 1 182 ? 12.789 -16.541 2.166 1.00 50.25 182 ILE A C 1
ATOM 1455 O O . ILE A 1 182 ? 13.889 -17.050 1.961 1.00 50.25 182 ILE A O 1
ATOM 1459 N N . ALA A 1 183 ? 12.499 -15.306 1.758 1.00 51.38 183 ALA A N 1
ATOM 1460 C CA . ALA A 1 183 ? 13.559 -14.382 1.381 1.00 51.38 183 ALA A CA 1
ATOM 1461 C C . ALA A 1 183 ? 14.380 -14.068 2.645 1.00 51.38 183 ALA A C 1
ATOM 1463 O O . ALA A 1 183 ? 13.828 -13.531 3.608 1.00 51.38 183 ALA A O 1
ATOM 1464 N N . TYR A 1 184 ? 15.654 -14.476 2.641 1.00 39.38 184 TYR A N 1
ATOM 1465 C CA . TYR A 1 184 ? 16.676 -14.068 3.610 1.00 39.38 184 TYR A CA 1
ATOM 1466 C C . TYR A 1 184 ? 16.991 -12.574 3.493 1.00 39.38 184 TYR A C 1
ATOM 1468 O O . TYR A 1 184 ? 16.981 -12.064 2.348 1.00 39.38 184 TYR A O 1
#

Foldseek 3Di:
DDDDDDDPDDPPPPPALPDPPPPDPDDDPDDPDPDDPLVPPQVPDPDAQPDALPDQPPPPDLVVVLVVLVSLLCQQPVLVVCCPPNDPVCNVVSVVSNVNSLSSSLSNLVNCCVRPNQDFCVRNRPSSNVSSLSSLLVCLQQLVSLSVCLVSQVVRVVVVRHDPVSSVSSVVSNSPHDPPSPDD

pLDDT: mean 82.86, std 22.01, range [34.69, 98.69]